Protein AF-A0A0M0JJ57-F1 (afdb_monomer_lite)

Foldseek 3Di:
DADPVGDDPDDDDDDDDDDDCPLDDDDDDDDPVDDDDDDDLCDDPQVVDFQCCVPAVNLVSVQWDKDKDFDDPDRHRTPDIDIDTHGHPPPPQPQVLQLQQQFQEWEKEAADDAVVVQVVCCVQFVWGWAWDADPPLAFKTWTKEKAADDPPCPRVPRIHMYIYMYGDPVDDHPHHPLLSVVNNVVNGMFRQATEHACCSHVPCVVPDPVNLQVLLVVLVAHLADKDKDWDADPVRDIWIKIWRHCCSPVSAQQQRHLAHTYIDTDPVCVVVLVDRNSPIHYFKHWRAKEFDGPDLVSSQSNCVSSVRHSCSHHNDDDDDGWIWTWMAGRPSGRDTDIDTGD

InterPro domains:
  IPR025870 Glyoxalase-like domain [PF13468] (103-304)
  IPR029068 Glyoxalase/Bleomycin resistance protein/Dihydroxybiphenyl dioxygenase [G3DSA:3.10.180.10] (101-274)

Sequence (342 aa):
MKSADGTITSRIEVHAYSCLLSEATGSVIETDEMAPEWFPIDAPPLPKMWADDEHWLPHVLSGMDVVGAFLFKDASTILSKRVEVLPPRRLEVDEQRSRRLCVDHLVYGVPGDLESAIDAFEALTGVRPAVGGVHKGLGTRNALVALGGPDDGSTGGQFGYFEILALDPAQQPERLWMAMDSVMARGEPRLVTWAADRSRAPGLESTSLEASIEAARQLGYDPGEVQHFARATADGATLKWKLAYRHYEESTLPVDGLVPFLIEWDPKSREAGMIPSSTAPRGIELLSLRAEAADPKAAAEALGAVGIDAADLLGDASAGGGTKVATRSGTGRGTGGTLYGR

pLDDT: mean 78.35, std 16.95, range [31.02, 97.94]

Organism: NCBI:txid1460289

Structure (mmCIF, N/CA/C/O backbone):
data_AF-A0A0M0JJ57-F1
#
_entry.id   AF-A0A0M0JJ57-F1
#
loop_
_atom_site.group_PDB
_atom_site.id
_atom_site.type_symbol
_atom_site.label_atom_id
_atom_site.label_alt_id
_atom_site.label_comp_id
_atom_site.label_asym_id
_atom_site.label_entity_id
_atom_site.label_seq_id
_atom_site.pdbx_PDB_ins_code
_atom_site.Cartn_x
_atom_site.Cartn_y
_atom_site.Cartn_z
_atom_site.occupancy
_atom_site.B_iso_or_equiv
_atom_site.auth_seq_id
_atom_site.auth_comp_id
_atom_site.auth_asym_id
_atom_site.auth_atom_id
_atom_site.pdbx_PDB_model_num
ATOM 1 N N . MET A 1 1 ? -9.475 -14.326 33.808 1.00 57.09 1 MET A N 1
ATOM 2 C CA . MET A 1 1 ? -10.017 -14.453 35.187 1.00 57.09 1 MET A CA 1
ATOM 3 C C . MET A 1 1 ? -8.943 -14.098 36.210 1.00 57.09 1 MET A C 1
ATOM 5 O O . MET A 1 1 ? -7.769 -14.256 35.893 1.00 57.09 1 MET A O 1
ATOM 9 N N . LYS A 1 2 ? -9.308 -13.580 37.394 1.00 46.00 2 LYS A N 1
ATOM 10 C CA . LYS A 1 2 ? -8.350 -13.228 38.462 1.00 46.00 2 LYS A CA 1
ATOM 11 C C . LYS A 1 2 ? -8.472 -14.211 39.627 1.00 46.00 2 LYS A C 1
ATOM 13 O O . LYS A 1 2 ? -9.554 -14.348 40.190 1.00 46.00 2 LYS A O 1
ATOM 18 N N . SER A 1 3 ? -7.389 -14.895 39.981 1.00 56.91 3 SER A N 1
ATOM 19 C CA . SER A 1 3 ? -7.345 -15.776 41.152 1.00 56.91 3 SER A CA 1
ATOM 20 C C . SER A 1 3 ? -7.384 -14.977 42.460 1.00 56.91 3 SER A C 1
ATOM 22 O O . SER A 1 3 ? -7.187 -13.760 42.481 1.00 56.91 3 SER A O 1
ATOM 24 N N . ALA A 1 4 ? -7.657 -15.665 43.573 1.00 54.03 4 ALA A N 1
ATOM 25 C CA . ALA A 1 4 ? -7.804 -15.051 44.896 1.00 54.03 4 ALA A CA 1
ATOM 26 C C . ALA A 1 4 ? -6.540 -14.314 45.396 1.00 54.03 4 ALA A C 1
ATOM 28 O O . ALA A 1 4 ? -6.650 -13.424 46.234 1.00 54.03 4 ALA A O 1
ATOM 29 N N . ASP A 1 5 ? -5.362 -14.651 44.865 1.00 55.91 5 ASP A N 1
ATOM 30 C CA . ASP A 1 5 ? -4.063 -14.005 45.124 1.00 55.91 5 ASP A CA 1
ATOM 31 C C . ASP A 1 5 ? -3.782 -12.788 44.217 1.00 55.91 5 ASP A C 1
ATOM 33 O O . ASP A 1 5 ? -2.789 -12.086 44.388 1.00 55.91 5 ASP A O 1
ATOM 37 N N . GLY A 1 6 ? -4.668 -12.515 43.260 1.00 55.69 6 GLY A N 1
ATOM 38 C CA . GLY A 1 6 ? -4.580 -11.390 42.344 1.00 55.69 6 GLY A CA 1
ATOM 39 C C . GLY A 1 6 ? -3.921 -11.675 40.993 1.00 55.69 6 GLY A C 1
ATOM 40 O O . GLY A 1 6 ? -3.857 -10.755 40.172 1.00 55.69 6 GLY A O 1
ATOM 41 N N . THR A 1 7 ? -3.503 -12.912 40.728 1.00 57.16 7 THR A N 1
ATOM 42 C CA . THR A 1 7 ? -2.901 -13.321 39.451 1.00 57.16 7 THR A CA 1
ATOM 43 C C . THR A 1 7 ? -3.964 -13.422 38.344 1.00 57.16 7 THR A C 1
ATOM 45 O O . THR A 1 7 ? -5.072 -13.907 38.571 1.00 57.16 7 THR A O 1
ATOM 48 N N . ILE A 1 8 ? -3.665 -12.948 37.127 1.00 59.66 8 ILE A N 1
ATOM 49 C CA . ILE A 1 8 ? -4.538 -13.170 35.960 1.00 59.66 8 ILE A CA 1
ATOM 50 C C . ILE A 1 8 ? -4.234 -14.563 35.407 1.00 59.66 8 ILE A C 1
ATOM 52 O O . ILE A 1 8 ? -3.132 -14.812 34.933 1.00 59.66 8 ILE A O 1
ATOM 56 N N . THR A 1 9 ? -5.206 -15.470 35.469 1.00 51.09 9 THR A N 1
ATOM 57 C CA . THR A 1 9 ? -5.039 -16.885 35.097 1.00 51.09 9 THR A CA 1
ATOM 58 C C . THR A 1 9 ? -5.454 -17.198 33.661 1.00 51.09 9 THR A C 1
ATOM 60 O O . THR A 1 9 ? -5.119 -18.258 33.143 1.00 51.09 9 THR A O 1
ATOM 63 N N . SER A 1 10 ? -6.185 -16.291 33.007 1.00 55.78 10 SER A N 1
ATOM 64 C CA . SER A 1 10 ? -6.645 -16.452 31.624 1.00 55.78 10 SER A CA 1
ATOM 65 C C . SER A 1 10 ? -7.026 -15.111 30.991 1.00 55.78 10 SER A C 1
ATOM 67 O O . SER A 1 10 ? -7.563 -14.230 31.678 1.00 55.78 10 SER A O 1
ATOM 69 N N . ARG A 1 11 ? -6.775 -14.982 29.683 1.00 59.88 11 ARG A N 1
ATOM 70 C CA . ARG A 1 11 ? -7.212 -13.881 28.812 1.00 59.88 11 ARG A CA 1
ATOM 71 C C . ARG A 1 11 ? -8.096 -14.475 27.717 1.00 59.88 11 ARG A C 1
ATOM 73 O O . ARG A 1 11 ? -7.737 -15.499 27.151 1.00 59.88 11 ARG A O 1
ATOM 80 N N . ILE A 1 12 ? -9.239 -13.846 27.471 1.00 60.53 12 ILE A N 1
ATOM 81 C CA . ILE A 1 12 ? -10.182 -14.207 26.411 1.00 60.53 12 ILE A CA 1
ATOM 82 C C . ILE A 1 12 ? -10.322 -12.970 25.530 1.00 60.53 12 ILE A C 1
ATOM 84 O O . ILE A 1 12 ? -10.427 -11.859 26.054 1.00 60.53 12 ILE A O 1
ATOM 88 N N . GLU A 1 13 ? -10.272 -13.165 24.218 1.00 52.88 13 GLU A N 1
ATOM 89 C CA . GLU A 1 13 ? -10.497 -12.117 23.225 1.00 52.88 13 GLU A CA 1
ATOM 90 C C . GLU A 1 13 ? -11.772 -12.463 22.464 1.00 52.88 13 GLU A C 1
ATOM 92 O O . GLU A 1 13 ? -11.917 -13.578 21.967 1.00 52.88 13 GLU A O 1
ATOM 97 N N . VAL A 1 14 ? -12.718 -11.526 22.439 1.00 58.91 14 VAL A N 1
ATOM 98 C CA . VAL A 1 14 ? -14.028 -11.712 21.814 1.00 58.91 14 VAL A CA 1
ATOM 99 C C . VAL A 1 14 ? -14.078 -10.856 20.557 1.00 58.91 14 VAL A C 1
ATOM 101 O O . VAL A 1 14 ? -13.840 -9.649 20.610 1.00 58.91 14 VAL A O 1
ATOM 104 N N . HIS A 1 15 ? -14.402 -11.487 19.431 1.00 54.22 15 HIS A N 1
ATOM 105 C CA . HIS A 1 15 ? -14.583 -10.826 18.144 1.00 54.22 15 HIS A CA 1
ATOM 106 C C . HIS A 1 15 ? -15.998 -11.106 17.636 1.00 54.22 15 HIS A C 1
ATOM 108 O O . HIS A 1 15 ? -16.379 -12.261 17.455 1.00 54.22 15 HIS A O 1
ATOM 114 N N . ALA A 1 16 ? -16.776 -10.049 17.404 1.00 56.00 16 ALA A N 1
ATOM 115 C CA . ALA A 1 16 ? -18.117 -10.148 16.842 1.00 56.00 16 ALA A CA 1
ATOM 116 C C . ALA A 1 16 ? -18.078 -9.851 15.337 1.00 56.00 16 ALA A C 1
ATOM 118 O O . ALA A 1 16 ? -17.561 -8.817 14.914 1.00 56.00 16 ALA A O 1
ATOM 119 N N . TYR A 1 17 ? -18.657 -10.744 14.536 1.00 54.19 17 TYR A N 1
ATOM 120 C CA . TYR A 1 17 ? -18.777 -10.593 13.086 1.00 54.19 17 TYR A CA 1
ATOM 121 C C . TYR A 1 17 ? -20.254 -10.606 12.693 1.00 54.19 17 TYR A C 1
ATOM 123 O O . TYR A 1 17 ? -21.040 -11.375 13.244 1.00 54.19 17 TYR A O 1
ATOM 131 N N . SER A 1 18 ? -20.633 -9.779 11.718 1.00 56.03 18 SER A N 1
ATOM 132 C CA . SER A 1 18 ? -21.955 -9.841 11.088 1.00 56.03 18 SER A CA 1
ATOM 133 C C . SER A 1 18 ? -21.821 -10.400 9.674 1.00 56.03 18 SER A C 1
ATOM 135 O O . SER A 1 18 ? -20.876 -10.070 8.960 1.00 56.03 18 SER A O 1
ATOM 137 N N . CYS A 1 19 ? -22.749 -11.269 9.272 1.00 46.44 19 CYS A N 1
ATOM 138 C CA . CYS A 1 19 ? -22.837 -11.760 7.899 1.00 46.44 19 CYS A CA 1
ATOM 139 C C . CYS A 1 19 ? -24.294 -11.746 7.428 1.00 46.44 19 CYS A C 1
ATOM 141 O O . CYS A 1 19 ? -25.220 -11.926 8.223 1.00 46.44 19 CYS A O 1
ATOM 143 N N . LEU A 1 20 ? -24.502 -11.529 6.130 1.00 51.56 20 LEU A N 1
ATOM 144 C CA . LEU A 1 20 ? -25.809 -11.693 5.504 1.00 51.56 20 LEU A CA 1
ATOM 145 C C . LEU A 1 20 ? -25.989 -13.166 5.130 1.00 51.56 20 LEU A C 1
ATOM 147 O O . LEU A 1 20 ? -25.250 -13.709 4.314 1.00 51.56 20 LEU A O 1
ATOM 151 N N . LEU A 1 21 ? -26.991 -13.811 5.727 1.00 52.19 21 LEU A N 1
ATOM 152 C CA . LEU A 1 21 ? -27.270 -15.239 5.535 1.00 52.19 21 LEU A CA 1
ATOM 153 C C . LEU A 1 21 ? -27.902 -15.575 4.180 1.00 52.19 21 LEU A C 1
ATOM 155 O O . LEU A 1 21 ? -28.111 -16.751 3.901 1.00 52.19 21 LEU A O 1
ATOM 159 N N . SER A 1 22 ? -28.198 -14.586 3.328 1.00 49.91 22 SER A N 1
ATOM 160 C CA . SER A 1 22 ? -28.796 -14.827 2.006 1.00 49.91 22 SER A CA 1
ATOM 161 C C . SER A 1 22 ? -27.938 -15.722 1.103 1.00 49.91 22 SER A C 1
ATOM 163 O O . SER A 1 22 ? -28.457 -16.259 0.130 1.00 49.91 22 SER A O 1
ATOM 165 N N . GLU A 1 23 ? -26.656 -15.904 1.433 1.00 46.81 23 GLU A N 1
ATOM 166 C CA . GLU A 1 23 ? -25.686 -16.678 0.647 1.00 46.81 23 GLU A CA 1
ATOM 167 C C . GLU A 1 23 ? -24.970 -17.776 1.461 1.00 46.81 23 GLU A C 1
ATOM 169 O O . GLU A 1 23 ? -24.115 -18.486 0.935 1.00 46.81 23 GLU A O 1
ATOM 174 N N . ALA A 1 24 ? -25.317 -17.957 2.741 1.00 52.56 24 ALA A N 1
ATOM 175 C CA . ALA A 1 24 ? -24.665 -18.941 3.601 1.00 52.56 24 ALA A CA 1
ATOM 176 C C . ALA A 1 24 ? -25.253 -20.348 3.388 1.00 52.56 24 ALA A C 1
ATOM 178 O O . ALA A 1 24 ? -26.427 -20.595 3.662 1.00 52.56 24 ALA A O 1
ATOM 179 N N . THR A 1 25 ? -24.429 -21.300 2.939 1.00 55.31 25 THR A N 1
ATOM 180 C CA . THR A 1 25 ? -24.808 -22.718 2.823 1.00 55.31 25 THR A CA 1
ATOM 181 C C . THR A 1 25 ? -24.301 -23.521 4.020 1.00 55.31 25 THR A C 1
ATOM 183 O O . THR A 1 25 ? -23.102 -23.514 4.296 1.00 55.31 25 THR A O 1
ATOM 186 N N . GLY A 1 26 ? -25.181 -24.259 4.699 1.00 70.00 26 GLY A N 1
ATOM 187 C CA . GLY A 1 26 ? -24.813 -25.161 5.794 1.00 70.00 26 GLY A CA 1
ATOM 188 C C . GLY A 1 26 ? -25.930 -25.337 6.820 1.00 70.00 26 GLY A C 1
ATOM 189 O O . GLY A 1 26 ? -26.939 -24.636 6.784 1.00 70.00 26 GLY A O 1
ATOM 190 N N . SER A 1 27 ? -25.750 -26.283 7.737 1.00 65.50 27 SER A N 1
ATOM 191 C CA . SER A 1 27 ? -26.591 -26.439 8.925 1.00 65.50 27 SER A CA 1
ATOM 192 C C . SER A 1 27 ? -25.823 -25.952 10.144 1.00 65.50 27 SER A C 1
ATOM 194 O O . SER A 1 27 ? -24.665 -26.322 10.327 1.00 65.50 27 SER A O 1
ATOM 196 N N . VAL A 1 28 ? -26.468 -25.143 10.976 1.00 70.38 28 VAL A N 1
ATOM 197 C CA . VAL A 1 28 ? -25.921 -24.721 12.264 1.00 70.38 28 VAL A CA 1
ATOM 198 C C . VAL A 1 28 ? -25.842 -25.945 13.192 1.00 70.38 28 VAL A C 1
ATOM 200 O O . VAL A 1 28 ? -26.796 -26.719 13.255 1.00 70.38 28 VAL A O 1
ATOM 203 N N . ILE A 1 29 ? -24.710 -26.140 13.875 1.00 76.25 29 ILE A N 1
ATOM 204 C CA . ILE A 1 29 ? -24.461 -27.289 14.761 1.00 76.25 29 ILE A CA 1
ATOM 205 C C . ILE A 1 29 ? -24.073 -26.760 16.144 1.00 76.25 29 ILE A C 1
ATOM 207 O O . ILE A 1 29 ? -23.296 -25.813 16.247 1.00 76.25 29 ILE A O 1
ATOM 211 N N . GLU A 1 30 ? -24.628 -27.370 17.187 1.00 77.94 30 GLU A N 1
ATOM 212 C CA . GLU A 1 30 ? -24.245 -27.137 18.581 1.00 77.94 30 GLU A CA 1
ATOM 213 C C . GLU A 1 30 ? -22.817 -27.629 18.851 1.00 77.94 30 GLU A C 1
ATOM 215 O O . GLU A 1 30 ? -22.381 -28.657 18.327 1.00 77.94 30 GLU A O 1
ATOM 220 N N . THR A 1 31 ? -22.084 -26.888 19.674 1.00 74.50 31 THR A N 1
ATOM 221 C CA . THR A 1 31 ? -20.754 -27.259 20.165 1.00 74.50 31 THR A CA 1
ATOM 222 C C . THR A 1 31 ? -20.753 -27.267 21.691 1.00 74.50 31 THR A C 1
ATOM 224 O O . THR A 1 31 ? -21.652 -26.712 22.318 1.00 74.50 31 THR A O 1
ATOM 227 N N . ASP A 1 32 ? -19.703 -27.829 22.298 1.00 66.81 32 ASP A N 1
ATOM 228 C CA . ASP A 1 32 ? -19.493 -27.769 23.755 1.00 66.81 32 ASP A CA 1
ATOM 229 C C . ASP A 1 32 ? -19.431 -26.321 24.296 1.00 66.81 32 ASP A C 1
ATOM 231 O O . ASP A 1 32 ? -19.590 -26.094 25.494 1.00 66.81 32 ASP A O 1
ATOM 235 N N . GLU A 1 33 ? -19.189 -25.343 23.417 1.00 59.47 33 GLU A N 1
ATOM 236 C CA . GLU A 1 33 ? -19.101 -23.918 23.739 1.00 59.47 33 GLU A CA 1
ATOM 237 C C . GLU A 1 33 ? -20.428 -23.170 23.524 1.00 59.47 33 GLU A C 1
ATOM 239 O O . GLU A 1 33 ? -20.718 -22.222 24.254 1.00 59.47 33 GLU A O 1
ATOM 244 N N . MET A 1 34 ? -21.250 -23.571 22.546 1.00 67.00 34 MET A N 1
ATOM 245 C CA . MET A 1 34 ? -22.438 -22.811 22.153 1.00 67.00 34 MET A CA 1
ATOM 246 C C . MET A 1 34 ? -23.559 -23.701 21.605 1.00 67.00 34 MET A C 1
ATOM 248 O O . MET A 1 34 ? -23.360 -24.467 20.663 1.00 67.00 34 MET A O 1
ATOM 252 N N . ALA A 1 35 ? -24.770 -23.498 22.135 1.00 75.56 35 ALA A N 1
ATOM 253 C CA . ALA A 1 35 ? -26.030 -23.997 21.588 1.00 75.56 35 ALA A CA 1
ATOM 254 C C . ALA A 1 35 ? -26.726 -22.862 20.810 1.00 75.56 35 ALA A C 1
ATOM 256 O O . ALA A 1 35 ? -27.374 -22.005 21.415 1.00 75.56 35 ALA A O 1
ATOM 257 N N . PRO A 1 36 ? -26.545 -22.783 19.482 1.00 70.94 36 PRO A N 1
ATOM 258 C CA . PRO A 1 36 ? -27.010 -21.648 18.698 1.00 70.94 36 PRO A CA 1
ATOM 259 C C . PRO A 1 36 ? -28.536 -21.654 18.550 1.00 70.94 36 PRO A C 1
ATOM 261 O O . PRO A 1 36 ? -29.129 -22.576 17.991 1.00 70.94 36 PRO A O 1
ATOM 264 N N . GLU A 1 37 ? -29.164 -20.578 19.013 1.00 76.81 37 GLU A N 1
ATOM 265 C CA . GLU A 1 37 ? -30.600 -20.320 18.915 1.00 76.81 37 GLU A CA 1
ATOM 266 C C . GLU A 1 37 ? -30.825 -18.941 18.273 1.00 76.81 37 GLU A C 1
ATOM 268 O O . GLU A 1 37 ? -30.042 -18.008 18.466 1.00 76.81 37 GLU A O 1
ATOM 273 N N . TRP A 1 38 ? -31.883 -18.813 17.470 1.00 78.94 38 TRP A N 1
ATOM 274 C CA . TRP A 1 38 ? -32.214 -17.565 16.783 1.00 78.94 38 TRP A CA 1
ATOM 275 C C . TRP A 1 38 ? -33.063 -16.658 17.672 1.00 78.94 38 TRP A C 1
ATOM 277 O O . TRP A 1 38 ? -34.138 -17.053 18.120 1.00 78.94 38 TRP A O 1
ATOM 287 N N . PHE A 1 39 ? -32.625 -15.412 17.842 1.00 79.88 39 PHE A N 1
ATOM 288 C CA . PHE A 1 39 ? -33.362 -14.371 18.558 1.00 79.88 39 PHE A CA 1
ATOM 289 C C . PHE A 1 39 ? -33.541 -13.130 17.676 1.00 79.88 39 PHE A C 1
ATOM 291 O O . PHE A 1 39 ? -32.700 -12.873 16.809 1.00 79.88 39 PHE A O 1
ATOM 298 N N . PRO A 1 40 ? -34.611 -12.340 17.879 1.00 79.31 40 PRO A N 1
ATOM 299 C CA . PRO A 1 40 ? -34.723 -11.024 17.262 1.00 79.31 40 PRO A CA 1
ATOM 300 C C . PRO A 1 40 ? -33.527 -10.141 17.637 1.00 79.31 40 PRO A C 1
ATOM 302 O O . PRO A 1 40 ? -33.092 -10.132 18.790 1.00 79.31 40 PRO A O 1
ATOM 305 N N . ILE A 1 41 ? -33.005 -9.381 16.670 1.00 74.44 41 ILE A N 1
ATOM 306 C CA . ILE A 1 41 ? -31.828 -8.516 16.865 1.00 74.44 41 ILE A CA 1
ATOM 307 C C . ILE A 1 41 ? -32.062 -7.426 17.925 1.00 74.44 41 ILE A C 1
ATOM 309 O O . ILE A 1 41 ? -31.133 -6.976 18.585 1.00 74.44 41 ILE A O 1
ATOM 313 N N . ASP A 1 42 ? -33.315 -7.022 18.107 1.00 81.12 42 ASP A N 1
ATOM 314 C CA . ASP A 1 42 ? -33.783 -6.047 19.088 1.00 81.12 42 ASP A CA 1
ATOM 315 C C . ASP A 1 42 ? -34.191 -6.679 20.430 1.00 81.12 42 ASP A C 1
ATOM 317 O O . ASP A 1 42 ? -34.504 -5.959 21.379 1.00 81.12 42 ASP A O 1
ATOM 321 N N . ALA A 1 43 ? -34.153 -8.010 20.541 1.00 84.44 43 ALA A N 1
ATOM 322 C CA . ALA A 1 43 ? -34.467 -8.747 21.761 1.00 84.44 43 ALA A CA 1
ATOM 323 C C . ALA A 1 43 ? -33.496 -9.925 22.012 1.00 84.44 43 ALA A C 1
ATOM 325 O O . ALA A 1 43 ? -33.945 -11.070 22.149 1.00 84.44 43 ALA A O 1
ATOM 326 N N . PRO A 1 44 ? -32.171 -9.679 22.100 1.00 85.25 44 PRO A N 1
ATOM 327 C CA . PRO A 1 44 ? -31.216 -10.717 22.473 1.00 85.25 44 PRO A CA 1
ATOM 328 C C . PRO A 1 44 ? -31.480 -11.210 23.908 1.00 85.25 44 PRO A C 1
ATOM 330 O O . PRO A 1 44 ? -31.875 -10.424 24.777 1.00 85.25 44 PRO A O 1
ATOM 333 N N . PRO A 1 45 ? -31.236 -12.495 24.212 1.00 88.06 45 PRO A N 1
ATOM 334 C CA . PRO A 1 45 ? -31.541 -13.095 25.506 1.00 88.06 45 PRO A CA 1
ATOM 335 C C . PRO A 1 45 ? -30.460 -12.772 26.552 1.00 88.06 45 PRO A C 1
ATOM 337 O O . PRO A 1 45 ? -29.996 -13.680 27.234 1.00 88.06 45 PRO A O 1
ATOM 340 N N . LEU A 1 46 ? -30.067 -11.500 26.702 1.00 84.25 46 LEU A N 1
ATOM 341 C CA . LEU A 1 46 ? -28.925 -11.050 27.522 1.00 84.25 46 LEU A CA 1
ATOM 342 C C . LEU A 1 46 ? -28.824 -11.715 28.910 1.00 84.25 46 LEU A C 1
ATOM 344 O O . LEU A 1 46 ? -27.728 -12.131 29.269 1.00 84.25 46 LEU A O 1
ATOM 348 N N . PRO A 1 47 ? -29.918 -11.926 29.677 1.00 86.75 47 PRO A N 1
ATOM 349 C CA . PRO A 1 47 ? -29.828 -12.582 30.987 1.00 86.75 47 PRO A CA 1
ATOM 350 C C . PRO A 1 47 ? -29.369 -14.050 30.955 1.00 86.75 47 PRO A C 1
ATOM 352 O O . PRO A 1 47 ? -29.051 -14.609 32.001 1.00 86.75 47 PRO A O 1
ATOM 355 N N . LYS A 1 48 ? -29.406 -14.699 29.785 1.00 83.25 48 LYS A N 1
ATOM 356 C CA . LYS A 1 48 ? -28.907 -16.064 29.553 1.00 83.25 48 LYS A CA 1
ATOM 357 C C . LYS A 1 48 ? -27.486 -16.084 28.976 1.00 83.25 48 LYS A C 1
ATOM 359 O O . LYS A 1 48 ? -26.944 -17.167 28.780 1.00 83.25 48 LYS A O 1
ATOM 364 N N . MET A 1 49 ? -26.933 -14.919 28.646 1.00 84.00 49 MET A N 1
ATOM 365 C CA . MET A 1 49 ? -25.626 -14.767 28.013 1.00 84.00 49 MET A CA 1
ATOM 366 C C . MET A 1 49 ? -24.550 -14.455 29.063 1.00 84.00 49 MET A C 1
ATOM 368 O O . MET A 1 49 ? -24.812 -14.532 30.268 1.00 84.00 49 MET A O 1
ATOM 372 N N . TRP A 1 50 ? -23.324 -14.154 28.634 1.00 84.12 50 TRP A N 1
ATOM 373 C CA . TRP A 1 50 ? -22.267 -13.797 29.575 1.00 84.12 50 TRP A CA 1
ATOM 374 C C . TRP A 1 50 ? -22.548 -12.427 30.197 1.00 84.12 50 TRP A C 1
ATOM 376 O O . T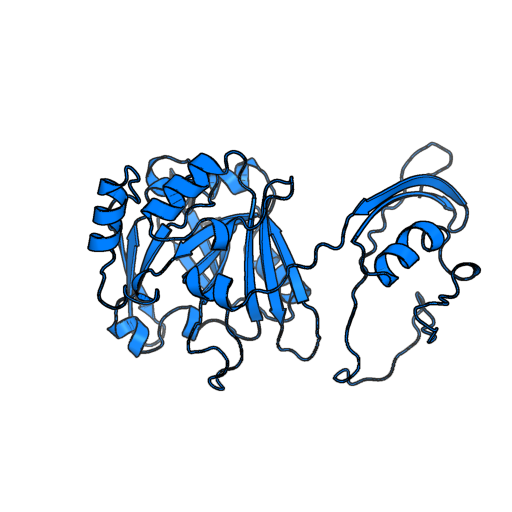RP A 1 50 ? -23.193 -11.565 29.601 1.00 84.12 50 TRP A O 1
ATOM 386 N N . ALA A 1 51 ? -22.073 -12.220 31.428 1.00 86.19 51 ALA A N 1
ATOM 387 C CA . ALA A 1 51 ? -22.402 -11.016 32.191 1.00 86.19 51 ALA A CA 1
ATOM 388 C C . ALA A 1 51 ? -21.867 -9.715 31.561 1.00 86.19 51 ALA A C 1
ATOM 390 O O . ALA A 1 51 ? -22.316 -8.635 31.929 1.00 86.19 51 ALA A O 1
ATOM 391 N N . ASP A 1 52 ? -20.900 -9.778 30.644 1.00 86.94 52 ASP A N 1
ATOM 392 C CA . ASP A 1 52 ? -20.420 -8.621 29.888 1.00 86.94 52 ASP A CA 1
ATOM 393 C C . ASP A 1 52 ? -21.251 -8.303 28.647 1.00 86.94 52 ASP A C 1
ATOM 395 O O . ASP A 1 52 ? -21.262 -7.143 28.231 1.00 86.94 52 ASP A O 1
ATOM 399 N N . ASP A 1 53 ? -21.980 -9.271 28.089 1.00 88.00 53 ASP A N 1
ATOM 400 C CA . ASP A 1 53 ? -22.738 -9.095 26.845 1.00 88.00 53 ASP A CA 1
ATOM 401 C C . ASP A 1 53 ? -23.777 -7.978 26.970 1.00 88.00 53 ASP A C 1
ATOM 403 O O . ASP A 1 53 ? -23.952 -7.178 26.050 1.00 88.00 53 ASP A O 1
ATOM 407 N N . GLU A 1 54 ? -24.388 -7.818 28.149 1.00 90.00 54 GLU A N 1
ATOM 408 C CA . GLU A 1 54 ? -25.320 -6.719 28.434 1.00 90.00 54 GLU A CA 1
ATOM 409 C C . GLU A 1 54 ? -24.687 -5.319 28.315 1.00 90.00 54 GLU A C 1
ATOM 411 O O . GLU A 1 54 ? -25.400 -4.318 28.228 1.00 90.00 54 GLU A O 1
ATOM 416 N N . HIS A 1 55 ? -23.356 -5.223 28.331 1.00 89.25 55 HIS A N 1
ATOM 417 C CA . HIS A 1 55 ? -22.625 -3.961 28.309 1.00 89.25 55 HIS A CA 1
ATOM 418 C C . HIS A 1 55 ? -22.101 -3.562 26.930 1.00 89.25 55 HIS A C 1
ATOM 420 O O . HIS A 1 55 ? -21.847 -2.377 26.724 1.00 89.25 55 HIS A O 1
ATOM 426 N N . TRP A 1 56 ? -21.906 -4.503 26.006 1.00 87.25 56 TRP A N 1
ATOM 427 C CA . TRP A 1 56 ? -21.325 -4.210 24.691 1.00 87.25 56 TRP A CA 1
ATOM 428 C C . TRP A 1 56 ? -22.220 -4.647 23.527 1.00 87.25 56 TRP A C 1
ATOM 430 O O . TRP A 1 56 ? -22.292 -3.934 22.524 1.00 87.25 56 TRP A O 1
ATOM 440 N N . LEU A 1 57 ? -22.953 -5.757 23.656 1.00 85.69 57 LEU A N 1
ATOM 441 C CA . LEU A 1 57 ? -23.707 -6.339 22.547 1.00 85.69 57 LEU A CA 1
ATOM 442 C C . LEU A 1 57 ? -24.801 -5.400 22.004 1.00 85.69 57 LEU A C 1
ATOM 444 O O . LEU A 1 57 ? -24.854 -5.225 20.788 1.00 85.69 57 LEU A O 1
ATOM 448 N N . PRO A 1 58 ? -25.611 -4.698 22.826 1.00 87.81 58 PRO A N 1
ATOM 449 C CA . PRO A 1 58 ? -26.616 -3.761 22.309 1.00 87.81 58 PRO A CA 1
ATOM 450 C C . PRO A 1 58 ? -26.031 -2.619 21.463 1.00 87.81 58 PRO A C 1
ATOM 452 O O . PRO A 1 58 ? -26.651 -2.157 20.503 1.00 87.81 58 PRO A O 1
ATOM 455 N N . HIS A 1 59 ? -24.822 -2.159 21.793 1.00 85.00 59 HIS A N 1
ATOM 456 C CA . HIS A 1 59 ? -24.127 -1.135 21.014 1.00 85.00 59 HIS A CA 1
ATOM 457 C C . HIS A 1 59 ? -23.701 -1.684 19.649 1.00 85.00 59 HIS A C 1
ATOM 459 O O . HIS A 1 59 ? -23.960 -1.048 18.631 1.00 85.00 59 HIS A O 1
ATOM 465 N N . VAL A 1 60 ? -23.162 -2.904 19.608 1.00 78.25 60 VAL A N 1
ATOM 466 C CA . VAL A 1 60 ? -22.800 -3.571 18.347 1.00 78.25 60 VAL A CA 1
ATOM 467 C C . VAL A 1 60 ? -24.035 -3.834 17.482 1.00 78.25 60 VAL A C 1
ATOM 469 O O . VAL A 1 60 ? -24.032 -3.531 16.291 1.00 78.25 60 VAL A O 1
ATOM 472 N N . LEU A 1 61 ? -25.129 -4.321 18.077 1.00 80.25 61 LEU A N 1
ATOM 473 C CA . LEU A 1 61 ? -26.382 -4.592 17.360 1.00 80.25 61 LEU A CA 1
ATOM 474 C C . LEU A 1 61 ? -27.075 -3.318 16.847 1.00 80.25 61 LEU A C 1
ATOM 476 O O . LEU A 1 61 ? -27.797 -3.375 15.855 1.00 80.25 61 LEU A O 1
ATOM 480 N N . SER A 1 62 ? -26.821 -2.160 17.468 1.00 78.12 62 SER A N 1
ATOM 481 C CA . SER A 1 62 ? -27.253 -0.847 16.955 1.00 78.12 62 SER A CA 1
ATOM 482 C C . SER A 1 62 ? -26.292 -0.238 15.924 1.00 78.12 62 SER A C 1
ATOM 484 O O . SER A 1 62 ? -26.543 0.857 15.419 1.00 78.12 62 SER A O 1
ATOM 486 N N . GLY A 1 63 ? -25.227 -0.958 15.561 1.00 71.44 63 GLY A N 1
ATOM 487 C CA . GLY A 1 63 ? -24.267 -0.572 14.529 1.00 71.44 63 GLY A CA 1
ATOM 488 C C . GLY A 1 63 ? -23.098 0.276 15.024 1.00 71.44 63 GLY A C 1
ATOM 489 O O . GLY A 1 63 ? -22.389 0.828 14.190 1.00 71.44 63 GLY A O 1
ATOM 490 N N . MET A 1 64 ? -22.900 0.407 16.337 1.00 75.06 64 MET A N 1
ATOM 491 C CA . MET A 1 64 ? -21.773 1.126 16.938 1.00 75.06 64 MET A CA 1
ATOM 492 C C . MET A 1 64 ? -20.566 0.199 17.118 1.00 75.06 64 MET A C 1
ATOM 494 O O . MET A 1 64 ? -20.723 -1.008 17.296 1.00 75.06 64 MET A O 1
ATOM 498 N N . ASP A 1 65 ? -19.365 0.774 17.161 1.00 68.56 65 ASP A N 1
ATOM 499 C CA . ASP A 1 65 ? -18.169 0.038 17.575 1.00 68.56 65 ASP A CA 1
ATOM 500 C C . ASP A 1 65 ? -18.002 0.122 19.096 1.00 68.56 65 ASP A C 1
ATOM 502 O O . ASP A 1 65 ? -18.386 1.108 19.730 1.00 68.56 65 ASP A O 1
ATOM 506 N N . VAL A 1 66 ? -17.395 -0.899 19.704 1.00 73.00 66 VAL A N 1
ATOM 507 C CA . VAL A 1 66 ? -17.153 -0.935 21.152 1.00 73.00 66 VAL A CA 1
ATOM 508 C C . VAL A 1 66 ? -15.733 -1.394 21.446 1.00 73.00 66 VAL A C 1
ATOM 510 O O . VAL A 1 66 ? -15.267 -2.388 20.896 1.00 73.00 66 VAL A O 1
ATOM 513 N N . VAL A 1 67 ? -15.057 -0.703 22.365 1.00 71.44 67 VAL A N 1
ATOM 514 C CA . VAL A 1 67 ? -13.826 -1.187 22.999 1.00 71.44 67 VAL A CA 1
ATOM 515 C C . VAL A 1 67 ? -14.119 -1.456 24.470 1.00 71.44 67 VAL A C 1
ATOM 517 O O . VAL A 1 67 ? -14.448 -0.547 25.233 1.00 71.44 67 VAL A O 1
ATOM 520 N N . GLY A 1 68 ? -14.021 -2.725 24.863 1.00 73.00 68 GLY A N 1
ATOM 521 C CA . GLY A 1 68 ? -14.349 -3.199 26.204 1.00 73.00 68 GLY A CA 1
ATOM 522 C C . GLY A 1 68 ? -13.163 -3.858 26.902 1.00 73.00 68 GLY A C 1
ATOM 523 O O . GLY A 1 68 ? -12.376 -4.565 26.281 1.00 73.00 68 GLY A O 1
ATOM 524 N N . ALA A 1 69 ? -13.047 -3.657 28.211 1.00 73.69 69 ALA A N 1
ATOM 525 C CA . ALA A 1 69 ? -12.195 -4.452 29.083 1.00 73.69 69 ALA A CA 1
ATOM 526 C C . ALA A 1 69 ? -12.978 -4.828 30.342 1.00 73.69 69 ALA A C 1
ATOM 528 O O . ALA A 1 69 ? -13.449 -3.947 31.067 1.00 73.69 69 ALA A O 1
ATOM 529 N N . PHE A 1 70 ? -13.078 -6.129 30.612 1.00 82.25 70 PHE A N 1
ATOM 530 C CA . PHE A 1 70 ? -13.826 -6.685 31.736 1.00 82.25 70 PHE A CA 1
ATOM 531 C C . PHE A 1 70 ? -12.917 -7.562 32.591 1.00 82.25 70 PHE A C 1
ATOM 533 O O . PHE A 1 70 ? -12.188 -8.420 32.091 1.00 82.25 70 PHE A O 1
ATOM 540 N N . LEU A 1 71 ? -12.953 -7.345 33.902 1.00 77.19 71 LEU A N 1
ATOM 541 C CA . LEU A 1 71 ? -12.282 -8.200 34.869 1.00 77.19 71 LEU A CA 1
ATOM 542 C C . LEU A 1 71 ? -13.324 -9.053 35.578 1.00 77.19 71 LEU A C 1
ATOM 544 O O . LEU A 1 71 ? -14.182 -8.518 36.269 1.00 77.19 71 LEU A O 1
ATOM 548 N N . PHE A 1 72 ? -13.198 -10.369 35.466 1.00 79.12 72 PHE A N 1
ATOM 549 C CA . PHE A 1 72 ? -14.119 -11.323 36.076 1.00 79.12 72 PHE A CA 1
ATOM 550 C C . PHE A 1 72 ? -13.530 -11.987 37.319 1.00 79.12 72 PHE A C 1
ATOM 552 O O . PHE A 1 72 ? -12.349 -12.365 37.333 1.00 79.12 72 PHE A O 1
ATOM 559 N N . LYS A 1 73 ? -14.382 -12.175 38.331 1.00 77.88 73 LYS A N 1
ATOM 560 C CA . LYS A 1 73 ? -14.135 -13.099 39.447 1.00 77.88 73 LYS A CA 1
ATOM 561 C C . LYS A 1 73 ? -14.473 -14.538 39.047 1.00 77.88 73 LYS A C 1
ATOM 563 O O . LYS A 1 73 ? -13.714 -15.451 39.345 1.00 77.88 73 LYS A O 1
ATOM 568 N N . ASP A 1 74 ? -15.595 -14.701 38.359 1.00 79.6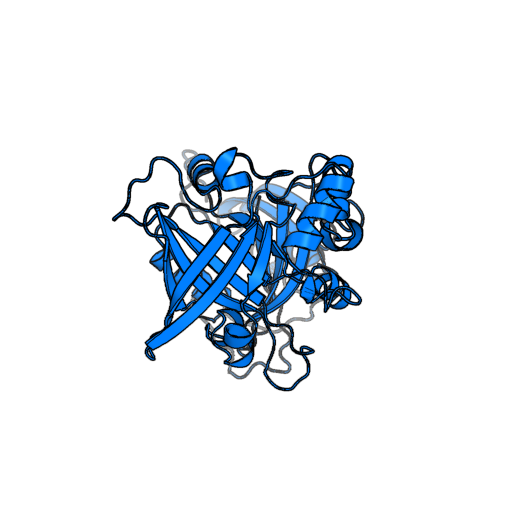2 74 ASP A N 1
ATOM 569 C CA . ASP A 1 74 ? -16.155 -15.940 37.815 1.00 79.62 74 ASP A CA 1
ATOM 570 C C . ASP A 1 74 ? -16.961 -15.595 36.549 1.00 79.62 74 ASP A C 1
ATOM 572 O O . ASP A 1 74 ? -17.074 -14.418 36.210 1.00 79.62 74 ASP A O 1
ATOM 576 N N . ALA A 1 75 ? -17.521 -16.591 35.854 1.00 69.75 75 ALA A N 1
ATOM 577 C CA . ALA A 1 75 ? -18.247 -16.399 34.589 1.00 69.75 75 ALA A CA 1
ATOM 578 C C . ALA A 1 75 ? -19.481 -15.472 34.684 1.00 69.75 75 ALA A C 1
ATOM 580 O O . ALA A 1 75 ? -20.019 -15.060 33.663 1.00 69.75 75 ALA A O 1
ATOM 581 N N . SER A 1 76 ? -19.926 -15.134 35.898 1.00 80.44 76 SER A N 1
ATOM 582 C CA . SER A 1 76 ? -21.120 -14.318 36.149 1.00 80.44 76 SER A CA 1
ATOM 583 C C . SER A 1 76 ? -20.841 -12.991 36.862 1.00 80.44 76 SER A C 1
ATOM 585 O O . SER A 1 76 ? -21.701 -12.115 36.886 1.00 80.44 76 SER A O 1
ATOM 587 N N . THR A 1 77 ? -19.654 -12.817 37.450 1.00 83.69 77 THR A N 1
ATOM 588 C CA . THR A 1 77 ? -19.367 -11.691 38.348 1.00 83.69 77 THR A CA 1
ATOM 589 C C . THR A 1 77 ? -18.253 -10.802 37.801 1.00 83.69 77 THR A C 1
ATOM 591 O O . THR A 1 77 ? -17.068 -11.156 37.848 1.00 83.69 77 THR A O 1
ATOM 594 N N . ILE A 1 78 ? -18.626 -9.597 37.364 1.00 88.75 78 ILE A N 1
ATOM 595 C CA . ILE A 1 78 ? -17.701 -8.548 36.916 1.00 88.75 78 ILE A CA 1
ATOM 596 C C . ILE A 1 78 ? -17.165 -7.763 38.126 1.00 88.75 78 ILE A C 1
ATOM 598 O O . ILE A 1 78 ? -17.919 -7.183 38.903 1.00 88.75 78 ILE A O 1
ATOM 602 N N . LEU A 1 79 ? -15.841 -7.716 38.269 1.00 85.44 79 LEU A N 1
ATOM 603 C CA . LEU A 1 79 ? -15.107 -6.939 39.275 1.00 85.44 79 LEU A CA 1
ATOM 604 C C . LEU A 1 79 ? -14.807 -5.511 38.814 1.00 85.44 79 LEU A C 1
ATOM 606 O O . LEU A 1 79 ? -14.829 -4.580 39.616 1.00 85.44 79 LEU A O 1
ATOM 610 N N . SER A 1 80 ? -14.484 -5.330 37.535 1.00 85.62 80 SER A N 1
ATOM 611 C CA . SER A 1 80 ? -14.317 -4.011 36.930 1.00 85.62 80 SER A CA 1
ATOM 612 C C . SER A 1 80 ? -14.649 -4.059 35.448 1.00 85.62 80 SER A C 1
ATOM 614 O O . SER A 1 80 ? -14.480 -5.089 34.795 1.00 85.62 80 SER A O 1
ATOM 616 N N . LYS A 1 81 ? -15.118 -2.927 34.922 1.00 87.88 81 LYS A N 1
ATOM 617 C CA . LYS A 1 81 ? -15.384 -2.760 33.498 1.00 87.88 81 LYS A CA 1
ATOM 618 C C . LYS A 1 81 ? -14.948 -1.393 33.006 1.00 87.88 81 LYS A C 1
ATOM 620 O O . LYS A 1 81 ? -15.075 -0.394 33.714 1.00 87.88 81 LYS A O 1
ATOM 625 N N . ARG A 1 82 ? -14.486 -1.365 31.766 1.00 82.06 82 ARG A N 1
ATOM 626 C CA . ARG A 1 82 ? -14.345 -0.169 30.945 1.00 82.06 82 ARG A CA 1
ATOM 627 C C . ARG A 1 82 ? -14.999 -0.488 29.616 1.00 82.06 82 ARG A C 1
ATOM 629 O O . ARG A 1 82 ? -14.600 -1.453 28.981 1.00 82.06 82 ARG A O 1
ATOM 636 N N . VAL A 1 83 ? -15.982 0.307 29.225 1.00 85.88 83 VAL A N 1
ATOM 637 C CA . VAL A 1 83 ? -16.627 0.196 27.919 1.00 85.88 83 VAL A CA 1
ATOM 638 C C . VAL A 1 83 ? -16.607 1.575 27.298 1.00 85.88 83 VAL A C 1
ATOM 640 O O . VAL A 1 83 ? -17.079 2.537 27.901 1.00 85.88 83 VAL A O 1
ATOM 643 N N . GLU A 1 84 ? -16.014 1.662 26.121 1.00 75.94 84 GLU A N 1
ATOM 644 C CA . GLU A 1 84 ? -15.999 2.854 25.297 1.00 75.94 84 GLU A CA 1
ATOM 645 C C . GLU A 1 84 ? -16.823 2.563 24.048 1.00 75.94 84 GLU A C 1
ATOM 647 O O . GLU A 1 84 ? -16.480 1.681 23.260 1.00 75.94 84 GLU A O 1
ATOM 652 N N . VAL A 1 85 ? -17.939 3.279 23.908 1.00 80.38 85 VAL A N 1
ATOM 653 C CA . VAL A 1 85 ? -18.782 3.212 22.715 1.00 80.38 85 VAL A CA 1
ATOM 654 C C . VAL A 1 85 ? -18.246 4.229 21.729 1.00 80.38 85 VAL A C 1
ATOM 656 O O . VAL A 1 85 ? -18.203 5.428 22.008 1.00 80.38 85 VAL A O 1
ATOM 659 N N . LEU A 1 86 ? -17.831 3.731 20.580 1.00 63.34 86 LEU A N 1
ATOM 660 C CA . LEU A 1 86 ? -17.311 4.528 19.493 1.00 63.34 86 LEU A CA 1
ATOM 661 C C . LEU A 1 86 ? -18.429 4.722 18.464 1.00 63.34 86 LEU A C 1
ATOM 663 O O . LEU A 1 86 ? -19.219 3.800 18.239 1.00 63.34 86 LEU A O 1
ATOM 667 N N . PRO A 1 87 ? -18.522 5.901 17.820 1.00 55.25 87 PRO A N 1
ATOM 668 C CA . PRO A 1 87 ? -19.387 6.050 16.658 1.00 55.25 87 PRO A CA 1
ATOM 669 C C . PRO A 1 87 ? -19.075 4.943 15.640 1.00 55.25 87 PRO A C 1
ATOM 671 O O . PRO A 1 87 ? -17.926 4.490 15.590 1.00 55.25 87 PRO A O 1
ATOM 674 N N . PRO A 1 88 ? -20.061 4.510 14.834 1.00 55.12 88 PRO A N 1
ATOM 675 C CA . PRO A 1 88 ? -19.858 3.452 13.856 1.00 55.12 88 PRO A CA 1
ATOM 676 C C . PRO A 1 88 ? -18.644 3.807 13.004 1.00 55.12 88 PRO A C 1
ATOM 678 O O . PRO A 1 88 ? -18.700 4.796 12.267 1.00 55.12 88 PRO A O 1
ATOM 681 N N . ARG A 1 89 ? -17.557 3.026 13.031 1.00 51.06 89 ARG A N 1
ATOM 682 C CA . ARG A 1 89 ? -16.556 3.135 11.965 1.00 51.06 89 ARG A CA 1
ATOM 683 C C . ARG A 1 89 ? -17.082 2.359 10.771 1.00 51.06 89 ARG A C 1
ATOM 685 O O . ARG A 1 89 ? -16.472 1.398 10.312 1.00 51.06 89 ARG A O 1
ATOM 692 N N . ARG A 1 90 ? -18.213 2.802 10.212 1.00 45.28 90 ARG A N 1
ATOM 693 C CA . ARG A 1 90 ? -18.459 2.501 8.807 1.00 45.28 90 ARG A CA 1
ATOM 694 C C . ARG A 1 90 ? -17.347 3.201 8.053 1.00 45.28 90 ARG A C 1
ATOM 696 O O . ARG A 1 90 ? -17.326 4.424 7.949 1.00 45.28 90 ARG A O 1
ATOM 703 N N . LEU A 1 91 ? -16.417 2.414 7.525 1.00 44.91 91 LEU A N 1
ATOM 704 C CA . LEU A 1 91 ? -15.770 2.813 6.292 1.00 44.91 91 LEU A CA 1
ATOM 705 C C . LEU A 1 91 ? -16.916 2.979 5.298 1.00 44.91 91 LEU A C 1
ATOM 707 O O . LEU A 1 91 ? -17.443 2.001 4.777 1.00 44.91 91 LEU A O 1
ATOM 711 N N . GLU A 1 92 ? -17.387 4.214 5.128 1.00 50.78 92 GLU A N 1
ATOM 712 C CA . GLU A 1 92 ? -18.178 4.547 3.957 1.00 50.78 92 GLU A CA 1
ATOM 713 C C . GLU A 1 92 ? -17.294 4.207 2.763 1.00 50.78 92 GLU A C 1
ATOM 715 O O . GLU A 1 92 ? -16.240 4.820 2.540 1.00 50.78 92 GLU A O 1
ATOM 720 N N . VAL A 1 93 ? -17.675 3.133 2.080 1.00 53.69 93 VAL A N 1
ATOM 721 C CA . VAL A 1 93 ? -16.978 2.645 0.904 1.00 53.69 93 VAL A CA 1
ATOM 722 C C . VAL A 1 93 ? -17.365 3.572 -0.237 1.00 53.69 93 VAL A C 1
ATOM 724 O O . VAL A 1 93 ? -18.420 3.424 -0.847 1.00 53.69 93 VAL A O 1
ATOM 727 N N . ASP A 1 94 ? -16.516 4.561 -0.493 1.00 63.50 94 ASP A N 1
ATOM 728 C CA . ASP A 1 94 ? -16.538 5.315 -1.739 1.00 63.50 94 ASP A CA 1
ATOM 729 C C . ASP A 1 94 ? -15.579 4.624 -2.714 1.00 63.50 94 ASP A C 1
ATOM 731 O O . ASP A 1 94 ? -14.367 4.853 -2.715 1.00 63.50 94 ASP A O 1
ATOM 735 N N . GLU A 1 95 ? -16.125 3.722 -3.528 1.00 63.09 95 GLU A N 1
ATOM 736 C CA . GLU A 1 95 ? -15.346 2.978 -4.520 1.00 63.09 95 GLU A CA 1
ATOM 737 C C . GLU A 1 95 ? -14.701 3.907 -5.558 1.00 63.09 95 GLU A C 1
ATOM 739 O O . GLU A 1 95 ? -13.618 3.614 -6.065 1.00 63.09 95 GLU A O 1
ATOM 744 N N . GLN A 1 96 ? -15.333 5.043 -5.882 1.00 68.44 96 GLN A N 1
ATOM 745 C CA . GLN A 1 96 ? -14.770 5.984 -6.850 1.00 68.44 96 GLN A CA 1
ATOM 746 C C . GLN A 1 96 ? -13.547 6.695 -6.285 1.00 68.44 96 GLN A C 1
ATOM 748 O O . GLN A 1 96 ? -12.559 6.871 -6.997 1.00 68.44 96 GLN A O 1
ATOM 753 N N . ARG A 1 97 ? -13.592 7.059 -5.005 1.00 70.94 97 ARG A N 1
ATOM 754 C CA . ARG A 1 97 ? -12.462 7.634 -4.278 1.00 70.94 97 ARG A CA 1
ATOM 755 C C . ARG A 1 97 ? -11.245 6.717 -4.297 1.00 70.94 97 ARG A C 1
ATOM 757 O O . ARG A 1 97 ? -10.168 7.138 -4.709 1.00 70.94 97 ARG A O 1
ATOM 764 N N . SER A 1 98 ? -11.424 5.439 -3.975 1.00 67.00 98 SER A N 1
ATOM 765 C CA . SER A 1 98 ? -10.344 4.444 -4.043 1.00 67.00 98 SER A CA 1
ATOM 766 C C . SER A 1 98 ? -9.762 4.298 -5.449 1.00 67.00 98 SER A C 1
ATOM 768 O O . SER A 1 98 ? -8.553 4.141 -5.612 1.00 67.00 98 SER A O 1
ATOM 770 N N . ARG A 1 99 ? -10.608 4.390 -6.482 1.00 71.94 99 ARG A N 1
ATOM 771 C CA . ARG A 1 99 ? -10.179 4.325 -7.888 1.00 71.94 99 ARG A CA 1
ATOM 772 C C . ARG A 1 99 ? -9.349 5.543 -8.307 1.00 71.94 99 ARG A C 1
ATOM 774 O O . ARG A 1 99 ? -8.405 5.381 -9.079 1.00 71.94 99 ARG A O 1
ATOM 781 N N . ARG A 1 100 ? -9.644 6.744 -7.788 1.00 82.44 100 ARG A N 1
ATOM 782 C CA . ARG A 1 100 ? -8.875 7.978 -8.071 1.00 82.44 100 ARG A CA 1
ATOM 783 C C . ARG A 1 100 ? -7.472 7.978 -7.458 1.00 82.44 100 ARG A C 1
ATOM 785 O O . ARG A 1 100 ? -6.557 8.586 -8.020 1.00 82.44 100 ARG A O 1
ATOM 792 N N . LEU A 1 101 ? -7.275 7.234 -6.366 1.00 85.06 101 LEU A N 1
ATOM 793 C CA . LEU A 1 101 ? -5.946 7.020 -5.781 1.00 85.06 101 LEU A CA 1
ATOM 794 C C . LEU A 1 101 ? -5.005 6.268 -6.737 1.00 85.06 101 LEU A C 1
ATOM 796 O O . LEU A 1 101 ? -3.791 6.438 -6.655 1.00 85.06 101 LEU A O 1
ATOM 800 N N . CYS A 1 102 ? -5.555 5.475 -7.665 1.00 87.31 102 CYS A N 1
ATOM 801 C CA . CYS A 1 102 ? -4.802 4.651 -8.616 1.00 87.31 102 CYS A CA 1
ATOM 802 C C . CYS A 1 102 ? -3.760 3.761 -7.923 1.00 87.31 102 CYS A C 1
ATOM 804 O O . CYS A 1 102 ? -2.604 3.684 -8.345 1.00 87.31 102 CYS A O 1
ATOM 806 N N . VAL A 1 103 ? -4.190 3.099 -6.844 1.00 89.94 103 VAL A N 1
ATOM 807 C CA . VAL A 1 103 ? -3.361 2.156 -6.089 1.00 89.94 103 VAL A CA 1
ATOM 808 C C . VAL A 1 103 ? -2.866 1.055 -7.031 1.00 89.94 103 VAL A C 1
ATOM 810 O O . VAL A 1 103 ? -3.663 0.336 -7.647 1.00 89.94 103 VAL A O 1
ATOM 813 N N . ASP A 1 104 ? -1.545 0.933 -7.141 1.00 92.44 104 ASP A N 1
ATOM 814 C CA . ASP A 1 104 ? -0.894 -0.215 -7.768 1.00 92.44 104 ASP A CA 1
ATOM 815 C C . ASP A 1 104 ? -0.732 -1.331 -6.737 1.00 92.44 104 ASP A C 1
ATOM 817 O O . ASP A 1 104 ? -1.194 -2.448 -6.957 1.00 92.44 104 ASP A O 1
ATOM 821 N N . HIS A 1 105 ? -0.178 -1.014 -5.565 1.00 93.88 105 HIS A N 1
ATOM 822 C CA . HIS A 1 105 ? -0.134 -1.962 -4.460 1.00 93.88 105 HIS A CA 1
ATOM 823 C C . HIS A 1 105 ? 0.001 -1.324 -3.086 1.00 93.88 105 HIS A C 1
ATOM 825 O O . HIS A 1 105 ? 0.397 -0.170 -2.933 1.00 93.88 105 HIS A O 1
ATOM 831 N N . LEU A 1 106 ? -0.342 -2.122 -2.081 1.00 94.44 106 LEU A N 1
ATOM 832 C CA . LEU A 1 106 ? -0.174 -1.833 -0.664 1.00 94.44 106 LEU A CA 1
ATOM 833 C C . LEU A 1 106 ? 1.026 -2.620 -0.132 1.00 94.44 106 LEU A C 1
ATOM 835 O O . LEU A 1 106 ? 1.109 -3.817 -0.396 1.00 94.44 106 LEU A O 1
ATOM 839 N N . VAL A 1 107 ? 1.917 -1.980 0.631 1.00 94.88 107 VAL A N 1
ATOM 840 C CA . VAL A 1 107 ? 3.097 -2.630 1.225 1.00 94.88 107 VAL A CA 1
ATOM 841 C C . VAL A 1 107 ? 2.867 -2.836 2.717 1.00 94.88 107 VAL A C 1
ATOM 843 O O . VAL A 1 107 ? 2.898 -1.890 3.506 1.00 94.88 107 VAL A O 1
ATOM 846 N N . TYR A 1 108 ? 2.637 -4.081 3.114 1.00 95.62 108 TYR A N 1
ATOM 847 C CA . TYR A 1 108 ? 2.388 -4.490 4.489 1.00 95.62 108 TYR A CA 1
ATOM 848 C C . TYR A 1 108 ? 3.597 -5.220 5.059 1.00 95.62 108 TYR A C 1
ATOM 850 O O . TYR A 1 108 ? 3.894 -6.354 4.691 1.00 95.62 108 TYR A O 1
ATOM 858 N N . GLY A 1 109 ? 4.308 -4.556 5.960 1.00 95.38 109 GLY A N 1
ATOM 859 C CA . GLY A 1 109 ? 5.498 -5.099 6.590 1.00 95.38 109 GLY A CA 1
ATOM 860 C C . GLY A 1 109 ? 5.152 -5.892 7.841 1.00 95.38 109 GLY A C 1
ATOM 861 O O . GLY A 1 109 ? 4.327 -5.457 8.647 1.00 95.38 109 GLY A O 1
ATOM 862 N N . VAL A 1 110 ? 5.824 -7.026 8.029 1.00 96.38 110 VAL A N 1
ATOM 863 C CA . VAL A 1 110 ? 5.736 -7.846 9.242 1.00 96.38 110 VAL A CA 1
ATOM 864 C C . VAL A 1 110 ? 7.112 -7.988 9.908 1.00 96.38 110 VAL A C 1
ATOM 866 O O . VAL A 1 110 ? 8.112 -8.146 9.209 1.00 96.38 110 VAL A O 1
ATOM 869 N N . PRO A 1 111 ? 7.193 -7.953 11.252 1.00 93.94 111 PRO A N 1
ATOM 870 C CA . PRO A 1 111 ? 8.444 -8.185 11.979 1.00 93.94 111 PRO A CA 1
ATOM 871 C C . PRO A 1 111 ? 8.800 -9.679 12.097 1.00 93.94 111 PRO A C 1
ATOM 873 O O . PRO A 1 111 ? 9.929 -10.015 12.450 1.00 93.94 111 PRO A O 1
ATOM 876 N N . GLY A 1 112 ? 7.828 -10.567 11.854 1.00 92.19 112 GLY A N 1
ATOM 877 C CA . GLY A 1 112 ? 7.992 -12.021 11.880 1.00 92.19 112 GLY A CA 1
ATOM 878 C C . GLY A 1 112 ? 8.430 -12.606 10.535 1.00 92.19 112 GLY A C 1
ATOM 879 O O . GLY A 1 112 ? 8.815 -11.887 9.612 1.00 92.19 112 GLY A O 1
ATOM 880 N N . ASP A 1 113 ? 8.361 -13.931 10.419 1.00 94.88 113 ASP A N 1
ATOM 881 C CA . ASP A 1 113 ? 8.624 -14.623 9.161 1.00 94.88 113 ASP A CA 1
ATOM 882 C C . ASP A 1 113 ? 7.454 -14.496 8.169 1.00 94.88 113 ASP A C 1
ATOM 884 O O . ASP A 1 113 ? 6.307 -14.216 8.530 1.00 94.88 113 ASP A O 1
ATOM 888 N N . LEU A 1 114 ? 7.773 -14.684 6.887 1.00 97.56 114 LEU A N 1
ATOM 889 C CA . LEU A 1 114 ? 6.813 -14.522 5.802 1.00 97.56 114 LEU A CA 1
ATOM 890 C C . LEU A 1 114 ? 5.732 -15.607 5.852 1.00 97.56 114 LEU A C 1
ATOM 892 O O . LEU A 1 114 ? 4.576 -15.315 5.577 1.00 97.56 114 LEU A O 1
ATOM 896 N N . GLU A 1 115 ? 6.089 -16.843 6.197 1.00 97.50 115 GLU A N 1
ATOM 897 C CA . GLU A 1 115 ? 5.174 -17.983 6.203 1.00 97.50 115 GLU A CA 1
ATOM 898 C C . GLU A 1 115 ? 4.061 -17.800 7.239 1.00 97.50 115 GLU A C 1
ATOM 900 O O . GLU A 1 115 ? 2.885 -17.897 6.890 1.00 97.50 115 GLU A O 1
ATOM 905 N N . SER A 1 116 ? 4.412 -17.414 8.466 1.00 95.81 116 SER A N 1
ATOM 906 C CA . SER A 1 116 ? 3.449 -17.079 9.519 1.00 95.81 116 SER A CA 1
ATOM 907 C C . SER A 1 116 ? 2.508 -15.946 9.098 1.00 95.81 116 SER A C 1
ATOM 909 O O . SER A 1 116 ? 1.317 -15.974 9.407 1.00 95.81 116 SER A O 1
ATOM 911 N N . ALA A 1 117 ? 3.013 -14.947 8.367 1.00 96.12 117 ALA A N 1
ATOM 912 C CA . ALA A 1 117 ? 2.191 -13.850 7.864 1.00 96.12 117 ALA A CA 1
ATOM 913 C C . ALA A 1 117 ? 1.236 -14.284 6.739 1.00 96.12 117 ALA A C 1
ATOM 915 O O . ALA A 1 117 ? 0.095 -13.825 6.702 1.00 96.12 117 ALA A O 1
ATOM 916 N N . ILE A 1 118 ? 1.671 -15.184 5.850 1.00 97.25 118 ILE A N 1
ATOM 917 C CA . ILE A 1 118 ? 0.814 -15.800 4.825 1.00 97.25 118 ILE A CA 1
ATOM 918 C C . ILE A 1 118 ? -0.313 -16.594 5.498 1.00 97.25 118 ILE A C 1
ATOM 920 O O . ILE A 1 118 ? -1.472 -16.437 5.115 1.00 97.25 118 ILE A O 1
ATOM 924 N N . ASP A 1 119 ? 0.008 -17.402 6.510 1.00 95.06 119 ASP A N 1
ATOM 925 C CA . ASP A 1 119 ? -0.971 -18.215 7.240 1.00 95.06 119 ASP A CA 1
ATOM 926 C C . ASP A 1 119 ? -1.988 -17.338 7.986 1.00 95.06 119 ASP A C 1
ATOM 928 O O . ASP A 1 119 ? -3.195 -17.574 7.902 1.00 95.06 119 ASP A O 1
ATOM 932 N N . ALA A 1 120 ? -1.525 -16.278 8.655 1.00 88.44 120 ALA A N 1
ATOM 933 C CA . ALA A 1 120 ? -2.400 -15.313 9.318 1.00 88.44 120 ALA A CA 1
ATOM 934 C C . ALA A 1 120 ? -3.317 -14.582 8.321 1.00 88.44 120 ALA A C 1
ATOM 936 O O . ALA A 1 120 ? -4.502 -14.379 8.595 1.00 88.44 120 ALA A O 1
ATOM 937 N N . PHE A 1 121 ? -2.792 -14.213 7.149 1.00 88.50 121 PHE A N 1
ATOM 938 C CA . PHE A 1 121 ? -3.573 -13.565 6.099 1.00 88.50 121 PHE A CA 1
ATOM 939 C C . PHE A 1 121 ? -4.641 -14.504 5.522 1.00 88.50 121 PHE A C 1
ATOM 941 O O . PHE A 1 121 ? -5.791 -14.095 5.353 1.00 88.50 121 PHE A O 1
ATOM 948 N N . GLU A 1 122 ? -4.298 -15.767 5.255 1.00 89.44 122 GLU A N 1
ATOM 949 C CA . GLU A 1 122 ? -5.256 -16.773 4.784 1.00 89.44 122 GLU A CA 1
ATOM 950 C C . GLU A 1 122 ? -6.346 -17.035 5.824 1.00 89.44 122 GLU A C 1
ATOM 952 O O . GLU A 1 122 ? -7.525 -17.060 5.476 1.00 89.44 122 GLU A O 1
ATOM 957 N N . ALA A 1 123 ? -5.982 -17.162 7.102 1.00 81.25 123 ALA A N 1
ATOM 958 C CA . ALA A 1 123 ? -6.949 -17.349 8.179 1.00 81.25 123 ALA A CA 1
ATOM 959 C C . ALA A 1 123 ? -7.947 -16.181 8.271 1.00 81.25 123 ALA A C 1
ATOM 961 O O . ALA A 1 123 ? -9.135 -16.403 8.505 1.00 81.25 123 ALA A O 1
ATOM 962 N N . LEU A 1 124 ? -7.478 -14.947 8.052 1.00 80.69 124 LEU A N 1
ATOM 963 C CA . LEU A 1 124 ? -8.308 -13.743 8.117 1.00 80.69 124 LEU A CA 1
ATOM 964 C C . LEU A 1 124 ? -9.206 -13.563 6.885 1.00 80.69 124 LEU A C 1
ATOM 966 O O . LEU A 1 124 ? -10.329 -13.079 7.005 1.00 80.69 124 LEU A O 1
ATOM 970 N N . THR A 1 125 ? -8.705 -13.899 5.697 1.00 78.94 125 THR A N 1
ATOM 971 C CA . THR A 1 125 ? -9.331 -13.495 4.424 1.00 78.94 125 THR A CA 1
ATOM 972 C C . THR A 1 125 ? -9.904 -14.657 3.614 1.00 78.94 125 THR A C 1
ATOM 974 O O . THR A 1 125 ? -10.711 -14.448 2.708 1.00 78.94 125 THR A O 1
ATOM 977 N N . GLY A 1 126 ? -9.487 -15.886 3.916 1.00 82.69 126 GLY A N 1
ATOM 978 C CA . GLY A 1 126 ? -9.776 -17.083 3.130 1.00 82.69 126 GLY A CA 1
ATOM 979 C C . GLY A 1 126 ? -8.991 -17.189 1.818 1.00 82.69 126 GLY A C 1
ATOM 980 O O . GLY A 1 126 ? -9.272 -18.094 1.036 1.00 82.69 126 GLY A O 1
ATOM 981 N N . VAL A 1 127 ? -8.042 -16.284 1.547 1.00 86.44 127 VAL A N 1
ATOM 982 C CA . VAL A 1 127 ? -7.190 -16.316 0.349 1.00 86.44 127 VAL A CA 1
ATOM 983 C C . VAL A 1 127 ? -5.737 -16.433 0.770 1.00 86.44 127 VAL A C 1
ATOM 985 O O . VAL A 1 127 ? -5.249 -15.621 1.550 1.00 86.44 127 VAL A O 1
ATOM 988 N N . ARG A 1 128 ? -5.029 -17.422 0.222 1.00 94.38 128 ARG A N 1
ATOM 989 C CA . ARG A 1 128 ? -3.609 -17.637 0.500 1.00 94.38 128 ARG A CA 1
ATOM 990 C C . ARG A 1 128 ? -2.720 -16.773 -0.402 1.00 94.38 128 ARG A C 1
ATOM 992 O O . ARG A 1 128 ? -2.769 -16.958 -1.621 1.00 94.38 128 ARG A O 1
ATOM 999 N N . PRO A 1 129 ? -1.872 -15.885 0.150 1.00 96.31 129 P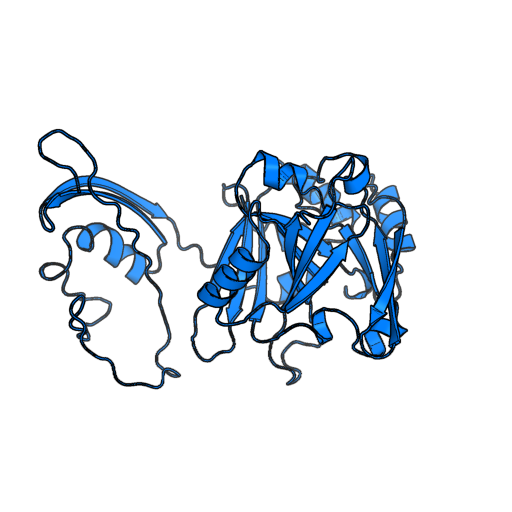RO A N 1
ATOM 1000 C CA . PRO A 1 129 ? -0.849 -15.194 -0.628 1.00 96.31 129 PRO A CA 1
ATOM 1001 C C . PRO A 1 129 ? 0.143 -16.152 -1.288 1.00 96.31 129 PRO A C 1
ATOM 1003 O O . PRO A 1 129 ? 0.595 -17.122 -0.679 1.00 96.31 129 PRO A O 1
ATOM 1006 N N . ALA A 1 130 ? 0.528 -15.855 -2.529 1.00 95.62 130 ALA A N 1
ATOM 1007 C CA . ALA A 1 130 ? 1.595 -16.582 -3.208 1.00 95.62 130 ALA A CA 1
ATOM 1008 C C . ALA A 1 130 ? 2.944 -15.934 -2.903 1.00 95.62 130 ALA A C 1
ATOM 1010 O O . ALA A 1 130 ? 3.078 -14.714 -2.989 1.00 95.62 130 ALA A O 1
ATOM 1011 N N . VAL A 1 131 ? 3.960 -16.745 -2.607 1.00 95.69 131 VAL A N 1
ATOM 1012 C CA . VAL A 1 131 ? 5.337 -16.255 -2.468 1.00 95.69 131 VAL A CA 1
ATOM 1013 C C . VAL A 1 131 ? 5.759 -15.587 -3.777 1.00 95.69 131 VAL A C 1
ATOM 1015 O O . VAL A 1 131 ? 5.687 -16.196 -4.844 1.00 95.69 131 VAL A O 1
ATOM 1018 N N . GLY A 1 132 ? 6.179 -14.326 -3.695 1.00 89.06 132 GLY A N 1
ATOM 1019 C CA . GLY A 1 132 ? 6.572 -13.539 -4.854 1.00 89.06 132 GLY A CA 1
ATOM 1020 C C . GLY A 1 132 ? 8.046 -13.738 -5.186 1.00 89.06 132 GLY A C 1
ATOM 1021 O O . GLY A 1 132 ? 8.392 -14.359 -6.191 1.00 89.06 132 GLY A O 1
ATOM 1022 N N . GLY A 1 133 ? 8.936 -13.180 -4.374 1.00 88.25 133 GLY A N 1
ATOM 1023 C CA . GLY A 1 133 ? 10.369 -13.237 -4.610 1.00 88.25 133 GLY A CA 1
ATOM 1024 C C . GLY A 1 133 ? 11.204 -12.573 -3.525 1.00 88.25 133 GLY A C 1
ATOM 1025 O O . GLY A 1 133 ? 10.720 -12.202 -2.459 1.00 88.25 133 GLY A O 1
ATOM 1026 N N . VAL A 1 134 ? 12.494 -12.455 -3.829 1.00 90.94 134 VAL A N 1
ATOM 1027 C CA . VAL A 1 134 ? 13.525 -11.918 -2.941 1.00 90.94 134 VAL A CA 1
ATOM 1028 C C . VAL A 1 134 ? 14.109 -10.648 -3.554 1.00 90.94 134 VAL A C 1
ATOM 1030 O O . VAL A 1 134 ? 14.579 -10.666 -4.696 1.00 90.94 134 VAL A O 1
ATOM 1033 N N . HIS A 1 135 ? 14.146 -9.569 -2.778 1.00 89.00 135 HIS A N 1
ATOM 1034 C CA . HIS A 1 135 ? 14.826 -8.326 -3.125 1.00 89.00 135 HIS A CA 1
ATOM 1035 C C . HIS A 1 135 ? 16.321 -8.471 -2.807 1.00 89.00 135 HIS A C 1
ATOM 1037 O O . HIS A 1 135 ? 16.783 -8.171 -1.704 1.00 89.00 135 HIS A O 1
ATOM 1043 N N . LYS A 1 136 ? 17.080 -9.022 -3.763 1.00 88.69 136 LYS A N 1
ATOM 1044 C CA . LYS A 1 136 ? 18.514 -9.313 -3.601 1.00 88.69 136 LYS A CA 1
ATOM 1045 C C . LYS A 1 136 ? 19.317 -8.039 -3.330 1.00 88.69 136 LYS A C 1
ATOM 1047 O O . LYS A 1 136 ? 19.212 -7.074 -4.076 1.00 88.69 136 LYS A O 1
ATOM 1052 N N . GLY A 1 137 ? 20.150 -8.076 -2.296 1.00 88.81 137 GLY A N 1
ATOM 1053 C CA . GLY A 1 137 ? 20.923 -6.935 -1.810 1.00 88.81 137 GLY A CA 1
ATOM 1054 C C . GLY A 1 137 ? 20.124 -5.965 -0.937 1.00 88.81 137 GLY A C 1
ATOM 1055 O O . GLY A 1 137 ? 20.716 -5.030 -0.415 1.00 88.81 137 GLY A O 1
ATOM 1056 N N . LEU A 1 138 ? 18.814 -6.186 -0.760 1.00 89.25 138 LEU A N 1
ATOM 1057 C CA . LEU A 1 138 ? 17.901 -5.272 -0.063 1.00 89.25 138 LEU A CA 1
ATOM 1058 C C . LEU A 1 138 ? 17.181 -5.936 1.130 1.00 89.25 138 LEU A C 1
ATOM 1060 O O . LEU A 1 138 ? 16.360 -5.306 1.795 1.00 89.25 138 LEU A O 1
ATOM 1064 N N . GLY A 1 139 ? 17.489 -7.205 1.427 1.00 92.75 139 GLY A N 1
ATOM 1065 C CA . GLY A 1 139 ? 17.185 -7.828 2.723 1.00 92.75 139 GLY A CA 1
ATOM 1066 C C . GLY A 1 139 ? 15.742 -8.251 2.964 1.00 92.75 139 GLY A C 1
ATOM 1067 O O . GLY A 1 139 ? 15.400 -8.588 4.094 1.00 92.75 139 GLY A O 1
ATOM 1068 N N . THR A 1 140 ? 14.884 -8.234 1.945 1.00 94.50 140 THR A N 1
ATOM 1069 C CA . THR A 1 140 ? 13.460 -8.555 2.108 1.00 94.50 140 THR A CA 1
ATOM 1070 C C . THR A 1 140 ? 12.977 -9.564 1.080 1.00 94.50 140 THR A C 1
ATOM 1072 O O . THR A 1 140 ? 13.542 -9.708 -0.009 1.00 94.50 140 THR A O 1
ATOM 1075 N N . ARG A 1 141 ? 11.897 -10.256 1.427 1.00 95.69 141 ARG A N 1
ATOM 1076 C CA . ARG A 1 141 ? 11.150 -11.155 0.548 1.00 95.69 141 ARG A CA 1
ATOM 1077 C C . ARG A 1 141 ? 9.656 -10.930 0.728 1.00 95.69 141 ARG A C 1
ATOM 1079 O O . ARG A 1 141 ? 9.235 -10.469 1.789 1.00 95.69 141 ARG A O 1
ATOM 1086 N N . ASN A 1 142 ? 8.874 -11.242 -0.301 1.00 96.75 142 ASN A N 1
ATOM 1087 C CA . ASN A 1 142 ? 7.459 -10.893 -0.330 1.00 96.75 142 ASN A CA 1
ATOM 1088 C C . ASN A 1 142 ? 6.515 -12.056 -0.656 1.00 96.75 142 ASN A C 1
ATOM 1090 O O . ASN A 1 142 ? 6.904 -13.083 -1.222 1.00 96.75 142 ASN A O 1
ATOM 1094 N N . ALA A 1 143 ? 5.246 -11.853 -0.314 1.00 97.69 143 ALA A N 1
ATOM 1095 C CA . ALA A 1 143 ? 4.110 -12.640 -0.767 1.00 97.69 143 ALA A CA 1
ATOM 1096 C C . ALA A 1 143 ? 2.988 -11.711 -1.242 1.00 97.69 143 ALA A C 1
ATOM 1098 O O . ALA A 1 143 ? 2.860 -10.587 -0.762 1.00 97.69 143 ALA A O 1
ATOM 1099 N N . LEU A 1 144 ? 2.208 -12.165 -2.219 1.00 96.06 144 LEU A N 1
ATOM 1100 C CA . LEU A 1 144 ? 1.353 -11.314 -3.040 1.00 96.06 144 LEU A CA 1
ATOM 1101 C C . LEU A 1 144 ? -0.066 -11.888 -3.122 1.00 96.06 144 LEU A C 1
ATOM 1103 O O . LEU A 1 144 ? -0.238 -13.095 -3.306 1.00 96.06 144 LEU A O 1
ATOM 1107 N N . VAL A 1 145 ? -1.070 -11.014 -3.051 1.00 93.50 145 VAL A N 1
ATOM 1108 C CA . VAL A 1 145 ? -2.482 -11.301 -3.372 1.00 93.50 145 VAL A CA 1
ATOM 1109 C C . VAL A 1 145 ? -2.997 -10.203 -4.288 1.00 93.50 145 VAL A C 1
ATOM 1111 O O . VAL A 1 145 ? -2.767 -9.026 -4.026 1.00 93.50 145 VAL A O 1
ATOM 1114 N N . ALA A 1 146 ? -3.692 -10.559 -5.362 1.00 91.06 146 ALA A N 1
ATOM 1115 C CA . ALA A 1 146 ? -4.312 -9.579 -6.240 1.00 91.06 146 ALA A CA 1
ATOM 1116 C C . ALA A 1 146 ? -5.476 -8.883 -5.518 1.00 91.06 146 ALA A C 1
ATOM 1118 O O . ALA A 1 146 ? -6.310 -9.529 -4.886 1.00 91.06 146 ALA A O 1
ATOM 1119 N N . LEU A 1 147 ? -5.534 -7.559 -5.646 1.00 86.06 147 LEU A N 1
ATOM 1120 C CA . LEU A 1 147 ? -6.626 -6.725 -5.165 1.00 86.06 147 LEU A CA 1
ATOM 1121 C C . LEU A 1 147 ? -7.494 -6.340 -6.358 1.00 86.06 147 LEU A C 1
ATOM 1123 O O . LEU A 1 147 ? -7.243 -5.342 -7.036 1.00 86.06 147 LEU A O 1
ATOM 1127 N N . GLY A 1 148 ? -8.523 -7.140 -6.603 1.00 72.81 148 GLY A N 1
ATOM 1128 C CA . GLY A 1 148 ? -9.592 -6.802 -7.527 1.00 72.81 148 GLY A CA 1
ATOM 1129 C C . GLY A 1 148 ? -10.653 -7.890 -7.571 1.00 72.81 148 GLY A C 1
ATOM 1130 O O . GLY A 1 148 ? -10.365 -9.075 -7.390 1.00 72.81 148 GLY A O 1
ATOM 1131 N N . GLY A 1 149 ? -11.893 -7.446 -7.768 1.00 59.44 149 GLY A N 1
ATOM 1132 C CA . GLY A 1 149 ? -13.065 -8.306 -7.891 1.00 59.44 149 GLY A CA 1
ATOM 1133 C C . GLY A 1 149 ? -12.993 -9.284 -9.078 1.00 59.44 149 GLY A C 1
ATOM 1134 O O . GLY A 1 149 ? -11.981 -9.348 -9.786 1.00 59.44 149 GLY A O 1
ATOM 1135 N N . PRO A 1 150 ? -14.050 -10.086 -9.286 1.00 51.03 150 PRO A N 1
ATOM 1136 C CA . PRO A 1 150 ? -14.097 -11.074 -10.359 1.00 51.03 150 PRO A CA 1
ATOM 1137 C C . PRO A 1 150 ? -13.794 -10.463 -11.738 1.00 51.03 150 PRO A C 1
ATOM 1139 O O . PRO A 1 150 ? -14.063 -9.291 -12.003 1.00 51.03 150 PRO A O 1
ATOM 1142 N N . ASP A 1 151 ? -13.202 -11.272 -12.620 1.00 53.75 151 ASP A N 1
ATOM 1143 C CA . ASP A 1 151 ? -12.868 -10.901 -14.003 1.00 53.75 151 ASP A CA 1
ATOM 1144 C C . ASP A 1 151 ? -14.118 -10.959 -14.903 1.00 53.75 151 ASP A C 1
ATOM 1146 O O . ASP A 1 151 ? -14.190 -11.688 -15.887 1.00 53.75 151 ASP A O 1
ATOM 1150 N N . ASP A 1 152 ? -15.165 -10.248 -14.487 1.00 55.06 152 ASP A N 1
ATOM 1151 C CA . ASP A 1 152 ? -16.467 -10.155 -15.157 1.00 55.06 152 ASP A CA 1
ATOM 1152 C C . ASP A 1 152 ? -16.724 -8.748 -15.732 1.00 55.06 152 ASP A C 1
ATOM 1154 O O . ASP A 1 152 ? -17.82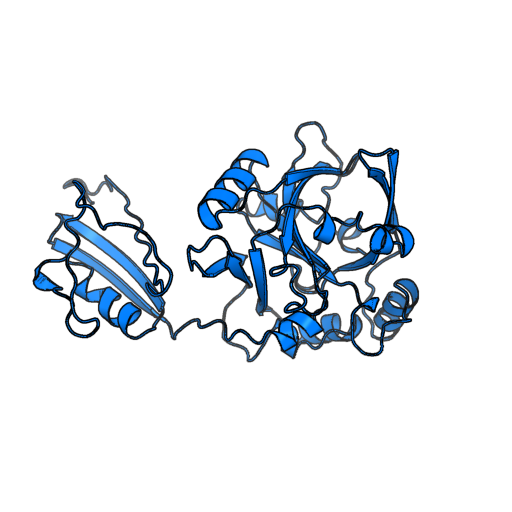4 -8.429 -16.182 1.00 55.06 152 ASP A O 1
ATOM 1158 N N . GLY A 1 153 ? -15.695 -7.893 -15.712 1.00 49.00 153 GLY A N 1
ATOM 1159 C CA . GLY A 1 153 ? -15.755 -6.504 -16.160 1.00 49.00 153 GLY A CA 1
ATOM 1160 C C . GLY A 1 153 ? -16.342 -5.519 -15.140 1.00 49.00 153 GLY A C 1
ATOM 1161 O O . GLY A 1 153 ? -16.274 -4.313 -15.380 1.00 49.00 153 GLY A O 1
ATOM 1162 N N . SER A 1 154 ? -16.853 -5.978 -13.989 1.00 47.84 154 SER A N 1
ATOM 1163 C CA . SER A 1 154 ? -17.448 -5.112 -12.951 1.00 47.84 154 SER A CA 1
ATOM 1164 C C . SER A 1 154 ? -16.436 -4.185 -12.265 1.00 47.84 154 SER A C 1
ATOM 1166 O O . SER A 1 154 ? -16.789 -3.106 -11.785 1.00 47.84 154 SER A O 1
ATOM 1168 N N . THR A 1 155 ? -15.157 -4.564 -12.269 1.00 49.56 155 THR A N 1
ATOM 1169 C CA . THR A 1 155 ? -14.058 -3.842 -11.606 1.00 49.56 155 THR A CA 1
ATOM 1170 C C . THR A 1 155 ? -13.460 -2.715 -12.449 1.00 49.56 155 THR A C 1
ATOM 1172 O O . THR A 1 155 ? -12.558 -2.010 -11.992 1.00 49.56 155 THR A O 1
ATOM 1175 N N . GLY A 1 156 ? -13.921 -2.534 -13.693 1.00 50.88 156 GLY A N 1
ATOM 1176 C CA . GLY A 1 156 ? -13.382 -1.518 -14.600 1.00 50.88 156 GLY A CA 1
ATOM 1177 C C . GLY A 1 156 ? -11.890 -1.699 -14.912 1.00 50.88 156 GLY A C 1
ATOM 1178 O O . GLY A 1 156 ? -11.203 -0.714 -15.171 1.00 50.88 156 GLY A O 1
ATOM 1179 N N . GLY A 1 157 ? -11.376 -2.935 -14.844 1.00 53.03 157 GLY A N 1
ATOM 1180 C CA . GLY A 1 157 ? -9.990 -3.263 -15.200 1.00 53.03 157 GLY A CA 1
ATOM 1181 C C . GLY A 1 157 ? -8.940 -2.806 -14.183 1.00 53.03 157 GLY A C 1
ATOM 1182 O O . GLY A 1 157 ? -7.762 -2.701 -14.520 1.00 53.03 157 GLY A O 1
ATOM 1183 N N . GLN A 1 158 ? -9.343 -2.509 -12.947 1.00 56.50 158 GLN A N 1
ATOM 1184 C CA . GLN A 1 158 ? -8.435 -2.045 -11.904 1.00 56.50 158 GLN A CA 1
ATOM 1185 C C . GLN A 1 158 ? -8.025 -3.195 -10.992 1.00 56.50 158 GLN A C 1
ATOM 1187 O O . GLN A 1 158 ? -8.783 -3.614 -10.122 1.00 56.50 158 GLN A O 1
ATOM 1192 N N . PHE A 1 159 ? -6.799 -3.676 -11.177 1.00 71.69 159 PHE A N 1
ATOM 1193 C CA . PHE A 1 159 ? -6.209 -4.690 -10.314 1.00 71.69 159 PHE A CA 1
ATOM 1194 C C . PHE A 1 159 ? -4.940 -4.107 -9.706 1.00 71.69 159 PHE A C 1
ATOM 1196 O O . PHE A 1 159 ? -3.960 -3.862 -10.415 1.00 71.69 159 PHE A O 1
ATOM 1203 N N . GLY A 1 160 ? -4.987 -3.838 -8.405 1.00 89.00 160 GLY A N 1
ATOM 1204 C CA . GLY A 1 160 ? -3.782 -3.652 -7.609 1.00 89.00 160 GLY A CA 1
ATOM 1205 C C . GLY A 1 160 ? -3.347 -4.979 -6.994 1.00 89.00 160 GLY A C 1
ATOM 1206 O O . GLY A 1 160 ? -3.879 -6.038 -7.336 1.00 89.00 160 GLY A O 1
ATOM 1207 N N . TYR A 1 161 ? -2.411 -4.950 -6.056 1.00 92.88 161 TYR A N 1
ATOM 1208 C CA . TYR A 1 161 ? -2.097 -6.114 -5.228 1.00 92.88 161 TYR A CA 1
ATOM 1209 C C . TYR A 1 161 ? -1.729 -5.723 -3.794 1.00 92.88 161 TYR A C 1
ATOM 1211 O O . TYR A 1 161 ? -1.399 -4.579 -3.493 1.00 92.88 161 TYR A O 1
ATOM 1219 N N . PHE A 1 162 ? -1.842 -6.679 -2.883 1.00 94.31 162 PHE A N 1
ATOM 1220 C CA . PHE A 1 162 ? -1.396 -6.567 -1.505 1.00 94.31 162 PHE A CA 1
ATOM 1221 C C . PHE A 1 162 ? -0.061 -7.295 -1.386 1.00 94.31 162 PHE A C 1
ATOM 1223 O O . PHE A 1 162 ? 0.016 -8.492 -1.671 1.00 94.31 162 PHE A O 1
ATOM 1230 N N . GLU A 1 163 ? 0.985 -6.571 -1.003 1.00 97.00 163 GLU A N 1
ATOM 1231 C CA . GLU A 1 163 ? 2.332 -7.093 -0.817 1.00 97.00 163 GLU A CA 1
ATOM 1232 C C . GLU A 1 163 ? 2.634 -7.239 0.670 1.00 97.00 163 GLU A C 1
ATOM 1234 O O . GLU A 1 163 ? 2.795 -6.252 1.383 1.00 97.00 163 GLU A O 1
ATOM 1239 N N . ILE A 1 164 ? 2.741 -8.481 1.134 1.00 97.94 164 ILE A N 1
ATOM 1240 C CA . ILE A 1 164 ? 3.273 -8.793 2.458 1.00 97.94 164 ILE A CA 1
ATOM 1241 C C . ILE A 1 164 ? 4.792 -8.842 2.341 1.00 97.94 164 ILE A C 1
ATOM 1243 O O . ILE A 1 164 ? 5.314 -9.603 1.527 1.00 97.94 164 ILE A O 1
ATOM 1247 N N . LEU A 1 165 ? 5.493 -8.066 3.162 1.00 96.69 165 LEU A N 1
ATOM 1248 C CA . LEU A 1 165 ? 6.943 -7.941 3.152 1.00 96.69 165 LEU A CA 1
ATOM 1249 C C . LEU A 1 165 ? 7.530 -8.380 4.496 1.00 96.69 165 LEU A C 1
ATOM 1251 O O . LEU A 1 165 ? 7.128 -7.896 5.553 1.00 96.69 165 LEU A O 1
ATOM 1255 N N . ALA A 1 166 ? 8.509 -9.279 4.449 1.00 97.19 166 ALA A N 1
ATOM 1256 C CA . ALA A 1 166 ? 9.243 -9.763 5.615 1.00 97.19 166 ALA A CA 1
ATOM 1257 C C . ALA A 1 166 ? 10.753 -9.716 5.352 1.00 97.19 166 ALA A C 1
ATOM 1259 O O . ALA A 1 166 ? 11.195 -9.621 4.199 1.00 97.19 166 ALA A O 1
ATOM 1260 N N . LEU A 1 167 ? 11.557 -9.824 6.412 1.00 96.12 167 LEU A N 1
ATOM 1261 C CA . LEU A 1 167 ? 13.004 -9.968 6.264 1.00 96.12 167 LEU A CA 1
ATOM 1262 C C . LEU A 1 167 ? 13.350 -11.273 5.536 1.00 96.12 167 LEU A C 1
ATOM 1264 O O . LEU A 1 167 ? 12.725 -12.319 5.742 1.00 96.12 167 LEU A O 1
ATOM 1268 N N . ASP A 1 168 ? 14.371 -11.209 4.687 1.00 95.69 168 ASP A N 1
ATOM 1269 C CA . ASP A 1 168 ? 15.021 -12.398 4.154 1.00 95.69 168 ASP A CA 1
ATOM 1270 C C . ASP A 1 168 ? 16.186 -12.790 5.080 1.00 95.69 168 ASP A C 1
ATOM 1272 O O . ASP A 1 168 ? 17.199 -12.087 5.101 1.00 95.69 168 ASP A O 1
ATOM 1276 N N . PRO A 1 169 ? 16.093 -13.909 5.823 1.00 93.69 169 PRO A N 1
ATOM 1277 C CA . PRO A 1 169 ? 17.141 -14.323 6.755 1.00 93.69 169 PRO A CA 1
ATOM 1278 C C . PRO A 1 169 ? 18.473 -14.659 6.066 1.00 93.69 169 PRO A C 1
ATOM 1280 O O . PRO A 1 169 ? 19.504 -14.728 6.734 1.00 93.69 169 PRO A O 1
ATOM 1283 N N . ALA A 1 170 ? 18.479 -14.867 4.744 1.00 94.94 170 ALA A N 1
ATOM 1284 C CA . ALA A 1 170 ? 19.694 -15.114 3.974 1.00 94.94 170 ALA A CA 1
ATOM 1285 C C . ALA A 1 170 ? 20.487 -13.833 3.648 1.00 94.94 170 ALA A C 1
ATOM 1287 O O . ALA A 1 170 ? 21.556 -13.913 3.039 1.00 94.94 170 ALA A O 1
ATOM 1288 N N . GLN A 1 171 ? 19.978 -12.655 4.017 1.00 94.31 171 GLN A N 1
ATOM 1289 C CA . GLN A 1 171 ? 20.557 -11.364 3.666 1.00 94.31 171 GLN A CA 1
ATOM 1290 C C . GLN A 1 171 ? 20.722 -10.467 4.895 1.00 94.31 171 GLN A C 1
ATOM 1292 O O . GLN A 1 171 ? 19.878 -10.432 5.782 1.00 94.31 171 GLN A O 1
ATOM 1297 N N . GLN A 1 172 ? 21.810 -9.699 4.920 1.00 90.06 172 GLN A N 1
ATOM 1298 C CA . GLN A 1 172 ? 22.070 -8.673 5.935 1.00 90.06 172 GLN A CA 1
ATOM 1299 C C . GLN A 1 172 ? 22.602 -7.417 5.236 1.00 90.06 172 GLN A C 1
ATOM 1301 O O . GLN A 1 172 ? 23.809 -7.170 5.249 1.00 90.06 172 GLN A O 1
ATOM 1306 N N . PRO A 1 173 ? 21.743 -6.677 4.514 1.00 88.88 173 PRO A N 1
ATOM 1307 C CA . PRO A 1 173 ? 22.167 -5.440 3.877 1.00 88.88 173 PRO A CA 1
ATOM 1308 C C . PRO A 1 173 ? 22.414 -4.352 4.930 1.00 88.88 173 PRO A C 1
ATOM 1310 O O . PRO A 1 173 ? 21.907 -4.423 6.047 1.00 88.88 173 PRO A O 1
ATOM 1313 N N . GLU A 1 174 ? 23.143 -3.305 4.550 1.00 84.94 174 GLU A N 1
ATOM 1314 C CA . GLU A 1 174 ? 23.308 -2.109 5.391 1.00 84.94 174 GLU A CA 1
ATOM 1315 C C . GLU A 1 174 ? 21.978 -1.368 5.606 1.00 84.94 174 GLU A C 1
ATOM 1317 O O . GLU A 1 174 ? 21.787 -0.702 6.621 1.00 84.94 174 GLU A O 1
ATOM 1322 N N . ARG A 1 175 ? 21.049 -1.501 4.652 1.00 84.25 175 ARG A N 1
ATOM 1323 C CA . ARG A 1 175 ? 19.737 -0.862 4.677 1.00 84.25 175 ARG A CA 1
ATOM 1324 C C . ARG A 1 175 ? 18.653 -1.814 4.203 1.00 84.25 175 ARG A C 1
ATOM 1326 O O . ARG A 1 175 ? 18.833 -2.505 3.199 1.00 84.25 175 ARG A O 1
ATOM 1333 N N . LEU A 1 176 ? 17.516 -1.813 4.892 1.00 88.69 176 LEU A N 1
ATOM 1334 C CA . LEU A 1 176 ? 16.387 -2.648 4.515 1.00 88.69 176 LEU A CA 1
ATOM 1335 C C . LEU A 1 176 ? 15.495 -1.971 3.471 1.00 88.69 176 LEU A C 1
ATOM 1337 O O . LEU A 1 176 ? 15.198 -0.774 3.534 1.00 88.69 176 LEU A O 1
ATOM 1341 N N . TRP A 1 177 ? 15.030 -2.768 2.510 1.00 89.19 177 TRP A N 1
ATOM 1342 C CA . TRP A 1 177 ? 14.057 -2.321 1.518 1.00 89.19 177 TRP A CA 1
ATOM 1343 C C . TRP A 1 177 ? 12.775 -1.801 2.168 1.00 89.19 177 TRP A C 1
ATOM 1345 O O . TRP A 1 177 ? 12.377 -2.274 3.232 1.00 89.19 177 TRP A O 1
ATOM 1355 N N . MET A 1 178 ? 12.106 -0.861 1.492 1.00 87.62 178 MET A N 1
ATOM 1356 C CA . MET A 1 178 ? 10.775 -0.362 1.869 1.00 87.62 178 MET A CA 1
ATOM 1357 C C . MET A 1 178 ? 10.670 0.094 3.328 1.00 87.62 178 MET A C 1
ATOM 1359 O O . MET A 1 178 ? 9.650 -0.113 3.968 1.00 87.62 178 MET A O 1
ATOM 1363 N N . ALA A 1 179 ? 11.737 0.700 3.865 1.00 86.56 179 ALA A N 1
ATOM 1364 C CA . ALA A 1 179 ? 11.783 1.187 5.245 1.00 86.56 179 ALA A CA 1
ATOM 1365 C C . ALA A 1 179 ? 11.366 0.124 6.283 1.00 86.56 179 ALA A C 1
ATOM 1367 O O . ALA A 1 179 ? 10.779 0.456 7.318 1.00 86.56 179 ALA A O 1
ATOM 1368 N N . MET A 1 180 ? 11.681 -1.153 6.028 1.00 89.81 180 MET A N 1
ATOM 1369 C CA . MET A 1 180 ? 11.391 -2.247 6.961 1.00 89.81 180 MET A CA 1
ATOM 1370 C C . MET A 1 180 ? 12.070 -2.055 8.321 1.00 89.81 180 MET A C 1
ATOM 1372 O O . MET A 1 180 ? 11.557 -2.553 9.317 1.00 89.81 180 MET A O 1
ATOM 1376 N N . ASP A 1 181 ? 13.130 -1.246 8.407 1.00 87.94 181 ASP A N 1
ATOM 1377 C CA . ASP A 1 181 ? 13.701 -0.785 9.679 1.00 87.94 181 ASP A CA 1
ATOM 1378 C C . ASP A 1 181 ? 12.634 -0.174 10.610 1.00 87.94 181 ASP A C 1
ATOM 1380 O O . ASP A 1 181 ? 12.651 -0.410 11.816 1.00 87.94 181 ASP A O 1
ATOM 1384 N N . SER A 1 182 ? 11.650 0.552 10.058 1.00 84.31 182 SER A N 1
ATOM 1385 C CA . SER A 1 182 ? 10.544 1.136 10.832 1.00 84.31 182 SER A CA 1
ATOM 1386 C C . SER A 1 182 ? 9.598 0.081 11.415 1.00 84.31 182 SER A C 1
ATOM 1388 O O . SER A 1 182 ? 9.088 0.249 12.522 1.00 84.31 182 SER A O 1
ATOM 1390 N N . VAL A 1 183 ? 9.390 -1.024 10.695 1.00 89.44 183 VAL A N 1
ATOM 1391 C CA . VAL A 1 183 ? 8.582 -2.168 11.138 1.00 89.44 183 VAL A CA 1
ATOM 1392 C C . VAL A 1 183 ? 9.319 -2.908 12.245 1.00 89.44 183 VAL A C 1
ATOM 1394 O O . VAL A 1 183 ? 8.741 -3.191 13.294 1.00 89.44 183 VAL A O 1
ATOM 1397 N N . MET A 1 184 ? 10.619 -3.145 12.051 1.00 90.12 184 MET A N 1
ATOM 1398 C CA . MET A 1 184 ? 11.465 -3.808 13.042 1.00 90.12 184 MET A CA 1
ATOM 1399 C C . MET A 1 184 ? 11.580 -2.994 14.331 1.00 90.12 184 MET A C 1
ATOM 1401 O O . MET A 1 184 ? 11.500 -3.562 15.417 1.00 90.12 184 MET A O 1
ATOM 1405 N N . ALA A 1 185 ? 11.714 -1.670 14.229 1.00 88.19 185 ALA A N 1
ATOM 1406 C CA . ALA A 1 185 ? 11.791 -0.785 15.388 1.00 88.19 185 ALA A CA 1
ATOM 1407 C C . ALA A 1 185 ? 10.491 -0.767 16.210 1.00 88.19 185 ALA A C 1
ATOM 1409 O O . ALA A 1 185 ? 10.544 -0.659 17.434 1.00 88.19 185 ALA A O 1
ATOM 1410 N N . ARG A 1 186 ? 9.328 -0.873 15.551 1.00 86.19 186 ARG A N 1
ATOM 1411 C CA . ARG A 1 186 ? 8.017 -0.937 16.220 1.00 86.19 186 ARG A CA 1
ATOM 1412 C C . ARG A 1 186 ? 7.704 -2.329 16.769 1.00 86.19 186 ARG A C 1
ATOM 1414 O O . ARG A 1 186 ? 7.018 -2.437 17.779 1.00 86.19 186 ARG A O 1
ATOM 1421 N N . GLY A 1 187 ? 8.211 -3.380 16.126 1.00 89.62 187 GLY A N 1
ATOM 1422 C CA . GLY A 1 187 ? 7.990 -4.766 16.537 1.00 89.62 187 GLY A CA 1
ATOM 1423 C C . GLY A 1 187 ? 6.571 -5.277 16.274 1.00 89.62 187 GLY A C 1
ATOM 1424 O O . GLY A 1 187 ? 6.196 -6.315 16.815 1.00 89.62 187 GLY A O 1
ATOM 1425 N N . GLU A 1 188 ? 5.787 -4.587 15.441 1.00 87.00 188 GLU A N 1
ATOM 1426 C CA . GLU A 1 188 ? 4.422 -4.975 15.073 1.00 87.00 188 GLU A CA 1
ATOM 1427 C C . GLU A 1 188 ? 4.178 -4.843 13.557 1.00 87.00 188 GLU A C 1
ATOM 1429 O O . GLU A 1 188 ? 4.795 -3.990 12.909 1.00 87.00 188 GLU A O 1
ATOM 1434 N N . PRO A 1 189 ? 3.301 -5.682 12.968 1.00 89.00 189 PRO A N 1
ATOM 1435 C CA . PRO A 1 189 ? 2.895 -5.541 11.575 1.00 89.00 189 PRO A CA 1
ATOM 1436 C C . PRO A 1 189 ? 2.239 -4.191 11.271 1.00 89.00 189 PRO A C 1
ATOM 1438 O O . PRO A 1 189 ? 1.409 -3.717 12.048 1.00 89.00 189 PRO A O 1
ATOM 1441 N N . ARG A 1 190 ? 2.529 -3.599 10.107 1.00 86.94 190 ARG A N 1
ATOM 1442 C CA . ARG A 1 190 ? 1.887 -2.346 9.673 1.00 86.94 190 ARG A CA 1
ATOM 1443 C C . ARG A 1 190 ? 1.860 -2.188 8.161 1.00 86.94 190 ARG A C 1
ATOM 1445 O O . ARG A 1 190 ? 2.711 -2.717 7.449 1.00 86.94 190 ARG A O 1
ATOM 1452 N N . LEU A 1 191 ? 0.917 -1.382 7.678 1.00 88.62 191 LEU A N 1
ATOM 1453 C CA . LEU A 1 191 ? 0.997 -0.848 6.325 1.00 88.62 191 LEU A CA 1
ATOM 1454 C C . LEU A 1 191 ? 2.089 0.226 6.299 1.00 88.62 191 LEU A C 1
ATOM 1456 O O . LEU A 1 191 ? 1.944 1.272 6.923 1.00 88.62 191 LEU A O 1
ATOM 1460 N N . VAL A 1 192 ? 3.193 -0.074 5.625 1.00 89.12 192 VAL A N 1
ATOM 1461 C CA . VAL A 1 192 ? 4.402 0.754 5.631 1.00 89.12 192 VAL A CA 1
ATOM 1462 C C . VAL A 1 192 ? 4.265 1.913 4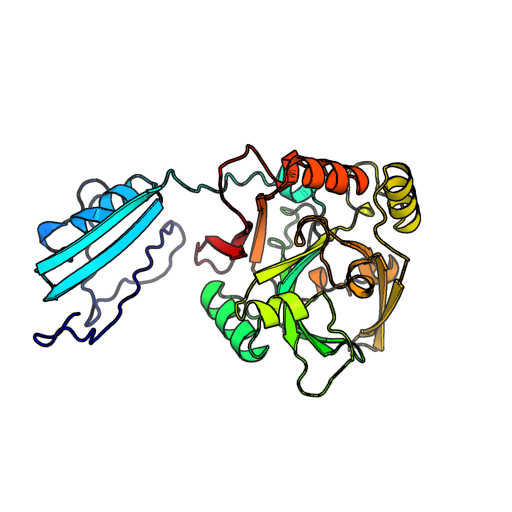.659 1.00 89.12 192 VAL A C 1
ATOM 1464 O O . VAL A 1 192 ? 4.613 3.043 4.975 1.00 89.12 192 VAL A O 1
ATOM 1467 N N . THR A 1 193 ? 3.767 1.621 3.463 1.00 91.50 193 THR A N 1
ATOM 1468 C CA . THR A 1 193 ? 3.526 2.590 2.398 1.00 91.50 193 THR A CA 1
ATOM 1469 C C . THR A 1 193 ? 2.656 1.933 1.323 1.00 91.50 193 THR A C 1
ATOM 1471 O O . THR A 1 193 ? 2.119 0.835 1.508 1.00 91.50 193 THR A O 1
ATOM 1474 N N . TRP A 1 194 ? 2.501 2.603 0.193 1.00 93.62 194 TRP A N 1
ATOM 1475 C CA . TRP A 1 194 ? 1.772 2.123 -0.964 1.00 93.62 194 TRP A CA 1
ATOM 1476 C C . TRP A 1 194 ? 2.351 2.736 -2.239 1.00 93.62 194 TRP A C 1
ATOM 1478 O O . TRP A 1 194 ? 3.076 3.732 -2.200 1.00 93.62 194 TRP A O 1
ATOM 1488 N N . ALA A 1 195 ? 2.036 2.119 -3.370 1.00 94.44 195 ALA A N 1
ATOM 1489 C CA . ALA A 1 195 ? 2.472 2.563 -4.680 1.00 94.44 195 ALA A CA 1
ATOM 1490 C C . ALA A 1 195 ? 1.293 3.090 -5.492 1.00 94.44 195 ALA A C 1
ATOM 1492 O O . ALA A 1 195 ? 0.211 2.490 -5.496 1.00 94.44 195 ALA A O 1
ATOM 1493 N N . ALA A 1 196 ? 1.528 4.172 -6.226 1.00 93.31 196 ALA A N 1
ATOM 1494 C CA . ALA A 1 196 ? 0.565 4.735 -7.157 1.00 93.31 196 ALA A CA 1
ATOM 1495 C C . ALA A 1 196 ? 1.107 4.681 -8.587 1.00 93.31 196 ALA A C 1
ATOM 1497 O O . ALA A 1 196 ? 2.208 5.159 -8.868 1.00 93.31 196 ALA A O 1
ATOM 1498 N N . ASP A 1 197 ? 0.296 4.150 -9.500 1.00 91.81 197 ASP A N 1
ATOM 1499 C CA . ASP A 1 197 ? 0.534 4.274 -10.936 1.00 91.81 197 ASP A CA 1
ATOM 1500 C C . ASP A 1 197 ? -0.320 5.423 -11.473 1.00 91.81 197 ASP A C 1
ATOM 1502 O O . ASP A 1 197 ? -1.525 5.282 -11.705 1.00 91.81 197 ASP A O 1
ATOM 1506 N N . ARG A 1 198 ? 0.306 6.592 -11.645 1.00 89.19 198 ARG A N 1
ATOM 1507 C CA . ARG A 1 198 ? -0.399 7.809 -12.071 1.00 89.19 198 ARG A CA 1
ATOM 1508 C C . ARG A 1 198 ? -0.830 7.770 -13.533 1.00 89.19 198 ARG A C 1
ATOM 1510 O O . ARG A 1 198 ? -1.763 8.488 -13.873 1.00 89.19 198 ARG A O 1
ATOM 1517 N N . SER A 1 199 ? -0.268 6.882 -14.358 1.00 85.00 199 SER A N 1
ATOM 1518 C CA . SER A 1 199 ? -0.751 6.676 -15.732 1.00 85.00 199 SER A CA 1
ATOM 1519 C C . SER A 1 199 ? -2.166 6.086 -15.776 1.00 85.00 199 SER A C 1
ATOM 1521 O O . SER A 1 199 ? -2.828 6.105 -16.805 1.00 85.00 199 SER A O 1
ATOM 1523 N N . ARG A 1 200 ? -2.678 5.570 -14.652 1.00 83.19 200 ARG A N 1
ATOM 1524 C CA . ARG A 1 200 ? -4.062 5.087 -14.543 1.00 83.19 200 ARG A CA 1
ATOM 1525 C C . ARG A 1 200 ? -5.057 6.169 -14.123 1.00 83.19 200 ARG A C 1
ATOM 1527 O O . ARG A 1 200 ? -6.256 5.891 -14.075 1.00 83.19 200 ARG A O 1
ATOM 1534 N N . ALA A 1 201 ? -4.587 7.366 -13.777 1.00 82.19 201 ALA A N 1
ATOM 1535 C CA . ALA A 1 201 ? -5.466 8.450 -13.368 1.00 82.19 201 ALA A CA 1
ATOM 1536 C C . ALA A 1 201 ? -6.135 9.095 -14.593 1.00 82.19 201 ALA A C 1
ATOM 1538 O O . ALA A 1 201 ? -5.457 9.314 -15.601 1.00 82.19 201 ALA A O 1
ATOM 1539 N N . PRO A 1 202 ? -7.435 9.443 -14.514 1.00 78.75 202 PRO A N 1
ATOM 1540 C CA . PRO A 1 202 ? -8.128 10.113 -15.609 1.00 78.75 202 PRO A CA 1
ATOM 1541 C C . PRO A 1 202 ? -7.401 11.385 -16.058 1.00 78.75 202 PRO A C 1
ATOM 1543 O O . PRO A 1 202 ? -7.142 12.274 -15.245 1.00 78.75 202 PRO A O 1
ATOM 1546 N N . GLY A 1 203 ? -7.094 11.482 -17.351 1.00 82.19 203 GLY A N 1
ATOM 1547 C CA . GLY A 1 203 ? -6.381 12.616 -17.944 1.00 82.19 203 GLY A CA 1
ATOM 1548 C C . GLY A 1 203 ? -4.854 12.572 -17.811 1.00 82.19 203 GLY A C 1
ATOM 1549 O O . GLY A 1 203 ? -4.191 13.491 -18.292 1.00 82.19 203 GLY A O 1
ATOM 1550 N N . LEU A 1 204 ? -4.289 11.534 -17.184 1.00 82.81 204 LEU A N 1
ATOM 1551 C CA . LEU A 1 204 ? -2.843 11.307 -17.065 1.00 82.81 204 LEU A CA 1
ATOM 1552 C C . LEU A 1 204 ? -2.379 10.045 -17.812 1.00 82.81 204 LEU A C 1
ATOM 1554 O O . LEU A 1 204 ? -1.248 9.606 -17.631 1.00 82.81 204 LEU A O 1
ATOM 1558 N N . GLU A 1 205 ? -3.203 9.477 -18.694 1.00 85.25 205 GLU A N 1
ATOM 1559 C CA . GLU A 1 205 ? -2.950 8.186 -19.355 1.00 85.25 205 GLU A CA 1
ATOM 1560 C C . GLU A 1 205 ? -1.692 8.174 -20.230 1.00 85.25 205 GLU A C 1
ATOM 1562 O O . GLU A 1 205 ? -1.101 7.127 -20.476 1.00 85.25 205 GLU A O 1
ATOM 1567 N N . SER A 1 206 ? -1.275 9.347 -20.711 1.00 83.62 206 SER A N 1
ATOM 1568 C CA . SER A 1 206 ? -0.048 9.532 -21.498 1.00 83.62 206 SER A CA 1
ATOM 1569 C C . SER A 1 206 ? 1.111 10.126 -20.687 1.00 83.62 206 SER A C 1
ATOM 1571 O O . SER A 1 206 ? 2.169 10.405 -21.252 1.00 83.62 206 SER A O 1
ATOM 1573 N N . THR A 1 207 ? 0.926 10.358 -19.385 1.00 86.75 207 THR A N 1
ATOM 1574 C CA . THR A 1 207 ? 1.946 10.945 -18.511 1.00 86.75 207 THR A CA 1
ATOM 1575 C C . THR A 1 207 ? 2.891 9.851 -18.031 1.00 86.75 207 THR A C 1
ATOM 1577 O O . THR A 1 207 ? 2.465 8.888 -17.398 1.00 86.75 207 THR A O 1
ATOM 1580 N N . SER A 1 208 ? 4.188 10.011 -18.307 1.00 93.25 208 SER A N 1
ATOM 1581 C CA . SER A 1 208 ? 5.210 9.088 -17.810 1.00 93.25 208 SER A CA 1
ATOM 1582 C C . SER A 1 208 ? 5.543 9.332 -16.335 1.00 93.25 208 SER A C 1
ATOM 1584 O O . SER A 1 208 ? 5.275 10.401 -15.770 1.00 93.25 208 SER A O 1
ATOM 1586 N N . LEU A 1 209 ? 6.205 8.355 -15.720 1.00 95.31 209 LEU A N 1
ATOM 1587 C CA . LEU A 1 209 ? 6.776 8.468 -14.383 1.00 95.31 209 LEU A CA 1
ATOM 1588 C C . LEU A 1 209 ? 7.680 9.704 -14.245 1.00 95.31 209 LEU A C 1
ATOM 1590 O O . LEU A 1 209 ? 7.540 10.462 -13.293 1.00 95.31 209 LEU A O 1
ATOM 1594 N N . GLU A 1 210 ? 8.572 9.942 -15.208 1.00 96.38 210 GLU A N 1
ATOM 1595 C CA . GLU A 1 210 ? 9.501 11.080 -15.214 1.00 96.38 210 GLU A CA 1
ATOM 1596 C C . GLU A 1 210 ? 8.755 12.416 -15.221 1.00 96.38 210 GLU A C 1
ATOM 1598 O O . GLU A 1 210 ? 9.101 13.321 -14.464 1.00 96.38 210 GLU A O 1
ATOM 1603 N N . ALA A 1 211 ? 7.707 12.532 -16.040 1.00 94.75 211 ALA A N 1
ATOM 1604 C CA . ALA A 1 211 ? 6.878 13.732 -16.087 1.00 94.75 211 ALA A CA 1
ATOM 1605 C C . ALA A 1 211 ? 6.133 13.959 -14.761 1.00 94.75 211 ALA A C 1
ATOM 1607 O O . ALA A 1 211 ? 6.027 15.096 -14.304 1.00 94.75 211 ALA A O 1
ATOM 1608 N N . SER A 1 212 ? 5.670 12.884 -14.115 1.00 94.62 212 SER A N 1
ATOM 1609 C CA . SER A 1 212 ? 5.037 12.960 -12.791 1.00 94.62 212 SER A CA 1
ATOM 1610 C C . SER A 1 212 ? 6.023 13.410 -11.706 1.00 94.62 212 SER A C 1
ATOM 1612 O O . SER A 1 212 ? 5.675 14.227 -10.859 1.00 94.62 212 SER A O 1
ATOM 1614 N N . ILE A 1 213 ? 7.267 12.921 -11.750 1.00 96.00 213 ILE A N 1
ATOM 1615 C CA . ILE A 1 213 ? 8.341 13.330 -10.831 1.00 96.00 213 ILE A CA 1
ATOM 1616 C C . ILE A 1 213 ? 8.685 14.807 -11.018 1.00 96.00 213 ILE A C 1
ATOM 1618 O O . ILE A 1 213 ? 8.785 15.543 -10.040 1.00 96.00 213 ILE A O 1
ATOM 1622 N N . GLU A 1 214 ? 8.844 15.254 -12.263 1.00 96.56 214 GLU A N 1
ATOM 1623 C CA . GLU A 1 214 ? 9.156 16.652 -12.567 1.00 96.56 214 GLU A CA 1
ATOM 1624 C C . GLU A 1 214 ? 8.031 17.595 -12.115 1.00 96.56 214 GLU A C 1
ATOM 1626 O O . GLU A 1 214 ? 8.297 18.618 -11.485 1.00 96.56 214 GLU A O 1
ATOM 1631 N N . ALA A 1 215 ? 6.769 17.224 -12.349 1.00 94.56 215 ALA A N 1
ATOM 1632 C CA . ALA A 1 215 ? 5.623 17.986 -11.859 1.00 94.56 215 ALA A CA 1
ATOM 1633 C C . ALA A 1 215 ? 5.612 18.091 -10.323 1.00 94.56 215 ALA A C 1
ATOM 1635 O O . ALA A 1 215 ? 5.398 19.176 -9.780 1.00 94.56 215 ALA A O 1
ATOM 1636 N N . ALA A 1 216 ? 5.907 16.995 -9.617 1.00 95.25 216 ALA A N 1
ATOM 1637 C CA . ALA A 1 216 ? 6.001 17.008 -8.160 1.00 95.25 216 ALA A CA 1
ATOM 1638 C C . ALA A 1 216 ? 7.122 17.935 -7.664 1.00 95.25 216 ALA A C 1
ATOM 1640 O O . ALA A 1 216 ? 6.908 18.729 -6.742 1.00 95.25 216 ALA A O 1
ATOM 1641 N N . ARG A 1 217 ? 8.293 17.902 -8.319 1.00 96.38 217 ARG A N 1
ATOM 1642 C CA . ARG A 1 217 ? 9.452 18.746 -7.977 1.00 96.38 217 ARG A CA 1
ATOM 1643 C C . ARG A 1 217 ? 9.148 20.229 -8.138 1.00 96.38 217 ARG A C 1
ATOM 1645 O O . ARG A 1 217 ? 9.532 21.027 -7.284 1.00 96.38 217 ARG A O 1
ATOM 1652 N N . GLN A 1 218 ? 8.401 20.598 -9.176 1.00 96.75 218 GLN A N 1
ATOM 1653 C CA . GLN A 1 218 ? 7.923 21.972 -9.379 1.00 96.75 218 GLN A CA 1
ATOM 1654 C C . GLN A 1 218 ? 6.970 22.440 -8.269 1.00 96.75 218 GLN A C 1
ATOM 1656 O O . GLN A 1 218 ? 6.885 23.637 -7.998 1.00 96.75 218 GLN A O 1
ATOM 1661 N N . LEU A 1 219 ? 6.299 21.502 -7.598 1.00 95.50 219 LEU A N 1
ATOM 1662 C CA . LEU A 1 219 ? 5.435 21.740 -6.441 1.00 95.50 219 LEU A CA 1
ATOM 1663 C C . LEU A 1 219 ? 6.170 21.580 -5.096 1.00 95.50 219 LEU A C 1
ATOM 1665 O O . LEU A 1 219 ? 5.543 21.646 -4.042 1.00 95.50 219 LEU A O 1
ATOM 1669 N N . GLY A 1 220 ? 7.497 21.419 -5.112 1.00 92.94 220 GLY A N 1
ATOM 1670 C CA . GLY A 1 220 ? 8.335 21.381 -3.911 1.00 92.94 220 GLY A CA 1
ATOM 1671 C C . GLY A 1 220 ? 8.437 20.015 -3.229 1.00 92.94 220 GLY A C 1
ATOM 1672 O O . GLY A 1 220 ? 9.033 19.929 -2.157 1.00 92.94 220 GLY A O 1
ATOM 1673 N N . TYR A 1 221 ? 7.906 18.951 -3.838 1.00 92.81 221 TYR A N 1
ATOM 1674 C CA . TYR A 1 221 ? 8.067 17.577 -3.364 1.00 92.81 221 TYR A CA 1
ATOM 1675 C C . TYR A 1 221 ? 8.933 16.787 -4.338 1.00 92.81 221 TYR A C 1
ATOM 1677 O O . TYR A 1 221 ? 8.699 16.805 -5.538 1.00 92.81 221 TYR A O 1
ATOM 1685 N N . ASP A 1 222 ? 9.920 16.051 -3.845 1.00 93.06 222 ASP A N 1
ATOM 1686 C CA . ASP A 1 222 ? 10.782 15.243 -4.704 1.00 93.06 222 ASP A CA 1
ATOM 1687 C C . ASP A 1 222 ? 10.583 13.749 -4.406 1.00 93.06 222 ASP A C 1
ATOM 1689 O O . ASP A 1 222 ? 11.080 13.264 -3.384 1.00 93.06 222 ASP A O 1
ATOM 1693 N N . PRO A 1 223 ? 9.878 13.015 -5.293 1.00 92.19 223 PRO A N 1
ATOM 1694 C CA . PRO A 1 223 ? 9.663 11.572 -5.168 1.00 92.19 223 PRO A CA 1
ATOM 1695 C C . PRO A 1 223 ? 10.946 10.729 -5.227 1.00 92.19 223 PRO A C 1
ATOM 1697 O O . PRO A 1 223 ? 10.917 9.548 -4.871 1.00 92.19 223 PRO A O 1
ATOM 1700 N N . GLY A 1 224 ? 12.062 11.319 -5.668 1.00 92.00 224 GLY A N 1
ATOM 1701 C CA . GLY A 1 224 ? 13.351 10.660 -5.856 1.00 92.00 224 GLY A CA 1
ATOM 1702 C C . GLY A 1 224 ? 13.652 10.315 -7.311 1.00 92.00 224 GLY A C 1
ATOM 1703 O O . GLY A 1 224 ? 12.867 10.572 -8.224 1.00 92.00 224 GLY A O 1
ATOM 1704 N N . GLU A 1 225 ? 14.824 9.721 -7.515 1.00 92.88 225 GLU A N 1
ATOM 1705 C CA . GLU A 1 225 ? 15.306 9.324 -8.836 1.00 92.88 225 GLU A CA 1
ATOM 1706 C C . GLU A 1 225 ? 14.607 8.067 -9.367 1.00 92.88 225 GLU A C 1
ATOM 1708 O O . GLU A 1 225 ? 14.174 7.190 -8.611 1.00 92.88 225 GLU A O 1
ATOM 1713 N N . VAL A 1 226 ? 14.541 7.961 -10.697 1.00 95.06 226 VAL A N 1
ATOM 1714 C CA . VAL A 1 226 ? 13.969 6.793 -11.373 1.00 95.06 226 VAL A CA 1
ATOM 1715 C C . VAL A 1 226 ? 14.915 5.602 -11.267 1.00 95.06 226 VAL A C 1
ATOM 1717 O O . VAL A 1 226 ? 16.036 5.611 -11.778 1.00 95.06 226 VAL A O 1
ATOM 1720 N N . GLN A 1 227 ? 14.414 4.523 -10.682 1.00 92.12 227 GLN A N 1
ATOM 1721 C CA . GLN A 1 227 ? 15.097 3.243 -10.568 1.00 92.12 227 GLN A CA 1
ATOM 1722 C C . GLN A 1 227 ? 14.435 2.214 -11.480 1.00 92.12 227 GLN A C 1
ATOM 1724 O O . GLN A 1 227 ? 13.212 2.098 -11.515 1.00 92.12 227 GLN A O 1
ATOM 1729 N N . HIS A 1 228 ? 15.251 1.452 -12.210 1.00 93.31 228 HIS A N 1
ATOM 1730 C CA . HIS A 1 228 ? 14.789 0.451 -13.168 1.00 93.31 228 HIS A CA 1
ATOM 1731 C C . HIS A 1 228 ? 14.987 -0.955 -12.617 1.00 93.31 228 HIS A C 1
ATOM 1733 O O . HIS A 1 228 ? 16.076 -1.309 -12.165 1.00 93.31 228 HIS A O 1
ATOM 1739 N N . PHE A 1 229 ? 13.952 -1.776 -12.738 1.00 90.19 229 PHE A N 1
ATOM 1740 C CA . PHE A 1 229 ? 13.954 -3.145 -12.256 1.00 90.19 229 PHE A CA 1
ATOM 1741 C C . PHE A 1 229 ? 13.496 -4.112 -13.343 1.00 90.19 229 PHE A C 1
ATOM 1743 O O . PHE A 1 229 ? 12.679 -3.796 -14.212 1.00 90.19 229 PHE A O 1
ATOM 1750 N N . ALA A 1 230 ? 14.041 -5.323 -13.282 1.00 89.88 230 ALA A N 1
ATOM 1751 C CA . ALA A 1 230 ? 13.652 -6.414 -14.152 1.00 89.88 230 ALA A CA 1
ATOM 1752 C C . ALA A 1 230 ? 13.820 -7.751 -13.432 1.00 89.88 230 ALA A C 1
ATOM 1754 O O . ALA A 1 230 ? 14.802 -7.960 -12.715 1.00 89.88 230 ALA A O 1
ATOM 1755 N N . ARG A 1 231 ? 12.896 -8.683 -13.669 1.00 84.56 231 ARG A N 1
ATOM 1756 C CA . ARG A 1 231 ? 13.050 -10.079 -13.246 1.00 84.56 231 ARG A CA 1
ATOM 1757 C C . ARG A 1 231 ? 12.549 -11.041 -14.312 1.00 84.56 231 ARG A C 1
ATOM 1759 O O . ARG A 1 231 ? 11.596 -10.741 -15.028 1.00 84.56 231 ARG A O 1
ATOM 1766 N N . ALA A 1 232 ? 13.194 -12.200 -14.395 1.00 83.69 232 ALA A N 1
ATOM 1767 C CA . ALA A 1 232 ? 12.709 -13.296 -15.220 1.00 83.69 232 ALA A CA 1
ATOM 1768 C C . ALA A 1 232 ? 11.435 -13.889 -14.603 1.00 83.69 232 ALA A C 1
ATOM 1770 O O . ALA A 1 232 ? 11.356 -14.071 -13.385 1.00 83.69 232 ALA A O 1
ATOM 1771 N N . THR A 1 233 ? 10.449 -14.177 -15.442 1.00 80.25 233 THR A N 1
ATOM 1772 C CA . THR A 1 233 ? 9.240 -14.925 -15.085 1.00 80.25 233 THR A CA 1
ATOM 1773 C C . THR A 1 233 ? 9.478 -16.428 -15.265 1.00 80.25 233 THR A C 1
ATOM 1775 O O . THR A 1 233 ? 10.475 -16.852 -15.853 1.00 80.25 233 THR A O 1
ATOM 1778 N N . ALA A 1 234 ? 8.577 -17.261 -14.734 1.00 76.44 234 ALA A N 1
ATOM 1779 C CA . ALA A 1 234 ? 8.722 -18.721 -14.770 1.00 76.44 234 ALA A CA 1
ATOM 1780 C C . ALA A 1 234 ? 8.726 -19.308 -16.197 1.00 76.44 234 ALA A C 1
ATOM 1782 O O . ALA A 1 234 ? 9.323 -20.355 -16.434 1.00 76.44 234 ALA A O 1
ATOM 1783 N N . ASP A 1 235 ? 8.091 -18.622 -17.145 1.00 79.00 235 ASP A N 1
ATOM 1784 C CA . ASP A 1 235 ? 8.033 -18.961 -18.571 1.00 79.00 235 ASP A CA 1
ATOM 1785 C C . ASP A 1 235 ? 9.215 -18.397 -19.388 1.00 79.00 235 ASP A C 1
ATOM 1787 O O . ASP A 1 235 ? 9.266 -18.558 -20.606 1.00 79.00 235 ASP A O 1
ATOM 1791 N N . GLY A 1 236 ? 10.186 -17.753 -18.730 1.00 81.38 236 GLY A N 1
ATOM 1792 C CA . GLY A 1 236 ? 11.381 -17.198 -19.366 1.00 81.38 236 GLY A CA 1
ATOM 1793 C C . GLY A 1 236 ? 11.196 -15.813 -19.991 1.00 81.38 236 GLY A C 1
ATOM 1794 O O . GLY A 1 236 ? 12.167 -15.265 -20.522 1.00 81.38 236 GLY A O 1
ATOM 1795 N N . ALA A 1 237 ? 10.004 -15.212 -19.911 1.00 87.44 237 ALA A N 1
ATOM 1796 C CA . ALA A 1 237 ? 9.826 -13.801 -20.238 1.00 87.44 237 ALA A CA 1
ATOM 1797 C C . ALA A 1 237 ? 10.502 -12.892 -19.186 1.00 87.44 237 ALA A C 1
ATOM 1799 O O . ALA A 1 237 ? 11.082 -13.338 -18.192 1.00 87.44 237 ALA A O 1
ATOM 1800 N N . THR A 1 238 ? 10.519 -11.582 -19.437 1.00 88.88 238 THR A N 1
ATOM 1801 C CA . THR A 1 238 ? 11.112 -10.598 -18.518 1.00 88.88 238 THR A CA 1
ATOM 1802 C C . THR A 1 238 ? 10.072 -9.560 -18.137 1.00 88.88 238 THR A C 1
ATOM 1804 O O . THR A 1 238 ? 9.671 -8.754 -18.973 1.00 88.88 238 THR A O 1
ATOM 1807 N N . LEU A 1 239 ? 9.698 -9.556 -16.861 1.00 88.50 239 LEU A N 1
ATOM 1808 C CA . LEU A 1 239 ? 8.883 -8.523 -16.236 1.00 88.50 239 LEU A CA 1
ATOM 1809 C C . LEU A 1 239 ? 9.759 -7.307 -15.933 1.00 88.50 239 LEU A C 1
ATOM 1811 O O . LEU A 1 239 ? 10.822 -7.462 -15.326 1.00 88.50 239 LEU A O 1
ATOM 1815 N N . LYS A 1 240 ? 9.316 -6.111 -16.330 1.00 92.25 240 LYS A N 1
ATOM 1816 C CA . LYS A 1 240 ? 10.045 -4.853 -16.119 1.00 92.25 240 LYS A CA 1
ATOM 1817 C C . LYS A 1 240 ? 9.148 -3.771 -15.537 1.00 92.25 240 LYS A C 1
ATOM 1819 O O . LYS A 1 240 ? 7.965 -3.687 -15.862 1.00 92.25 240 LYS A O 1
ATOM 1824 N N . TRP A 1 241 ? 9.739 -2.929 -14.705 1.00 94.50 241 TRP A N 1
ATOM 1825 C CA . TRP A 1 241 ? 9.098 -1.738 -14.169 1.00 94.50 241 TRP A CA 1
ATOM 1826 C C . TRP A 1 241 ? 10.153 -0.706 -13.800 1.00 94.50 241 TRP A C 1
ATOM 1828 O O . TRP A 1 241 ? 11.346 -1.009 -13.686 1.00 94.50 241 TRP A O 1
ATOM 1838 N N . LYS A 1 242 ? 9.698 0.521 -13.603 1.00 95.31 242 LYS A N 1
ATOM 1839 C CA . LYS A 1 242 ? 10.476 1.586 -12.990 1.00 95.31 242 LYS A CA 1
ATOM 1840 C C . LYS A 1 242 ? 9.681 2.199 -11.848 1.00 95.31 242 LYS A C 1
ATOM 1842 O O . LYS A 1 242 ? 8.453 2.152 -11.846 1.00 95.31 242 LYS A O 1
ATOM 1847 N N . LEU A 1 243 ? 10.382 2.744 -10.867 1.00 95.06 243 LEU A N 1
ATOM 1848 C CA . LEU A 1 243 ? 9.772 3.432 -9.734 1.00 95.06 243 LEU A CA 1
ATOM 1849 C C . LEU A 1 243 ? 10.625 4.619 -9.295 1.00 95.06 243 LEU A C 1
ATOM 1851 O O . LEU A 1 243 ? 11.824 4.647 -9.566 1.00 95.06 243 LEU A O 1
ATOM 1855 N N . ALA A 1 244 ? 10.008 5.570 -8.603 1.00 94.12 244 ALA A N 1
ATOM 1856 C CA . ALA A 1 244 ? 10.697 6.606 -7.843 1.00 94.12 244 ALA A CA 1
ATOM 1857 C C . ALA A 1 244 ? 10.325 6.470 -6.369 1.00 94.12 244 ALA A C 1
ATOM 1859 O O . ALA A 1 244 ? 9.152 6.568 -6.005 1.00 94.12 244 ALA A O 1
ATOM 1860 N N . TYR A 1 245 ? 11.339 6.187 -5.550 1.00 88.56 245 TYR A N 1
ATOM 1861 C CA . TYR A 1 245 ? 11.201 5.911 -4.124 1.00 88.56 245 TYR A CA 1
ATOM 1862 C C . TYR A 1 245 ? 12.394 6.474 -3.341 1.00 88.56 245 TYR A C 1
ATOM 1864 O O . TYR A 1 245 ? 13.350 5.762 -3.024 1.00 88.56 245 TYR A O 1
ATOM 1872 N N . ARG A 1 246 ? 12.333 7.769 -3.014 1.00 79.88 246 ARG A N 1
ATOM 1873 C CA . ARG A 1 246 ? 13.383 8.485 -2.266 1.00 79.88 246 ARG A CA 1
ATOM 1874 C C . ARG A 1 246 ? 13.640 7.934 -0.863 1.00 79.88 246 ARG A C 1
ATOM 1876 O O . ARG A 1 246 ? 14.742 8.049 -0.340 1.00 79.88 246 ARG A O 1
ATOM 1883 N N . HIS A 1 247 ? 12.653 7.298 -0.240 1.00 66.44 247 HIS A N 1
ATOM 1884 C CA . HIS A 1 247 ? 12.744 6.860 1.164 1.00 66.44 247 HIS A CA 1
ATOM 1885 C C . HIS A 1 247 ? 13.719 5.708 1.381 1.00 66.44 247 HIS A C 1
ATOM 1887 O O . HIS A 1 247 ? 14.151 5.469 2.509 1.00 66.44 247 HIS A O 1
ATOM 1893 N N . TYR A 1 248 ? 14.137 5.048 0.300 1.00 64.56 248 TYR A N 1
ATOM 1894 C CA . TYR A 1 248 ? 15.288 4.165 0.341 1.00 64.56 248 TYR A CA 1
ATOM 1895 C C . TYR A 1 248 ? 16.597 4.907 0.654 1.00 64.56 248 TYR A C 1
ATOM 1897 O O . TYR A 1 248 ? 17.497 4.284 1.193 1.00 64.56 248 TYR A O 1
ATOM 1905 N N . GLU A 1 249 ? 16.723 6.215 0.414 1.00 65.62 249 GLU A N 1
ATOM 1906 C CA . GLU A 1 249 ? 17.952 6.998 0.645 1.00 65.62 249 GLU A CA 1
ATOM 1907 C C . GLU A 1 249 ? 17.946 7.775 1.971 1.00 65.62 249 GLU A C 1
ATOM 1909 O O . GLU A 1 249 ? 18.986 7.896 2.623 1.00 65.62 249 GLU A O 1
ATOM 1914 N N . GLU A 1 250 ? 16.776 8.166 2.478 1.00 66.44 250 GLU A N 1
ATOM 1915 C CA . GLU A 1 250 ? 16.665 9.022 3.675 1.00 66.44 250 GLU A CA 1
ATOM 1916 C C . GLU A 1 250 ? 16.203 8.300 4.951 1.00 66.44 250 GLU A C 1
ATOM 1918 O O . GLU A 1 250 ? 16.084 8.935 5.997 1.00 66.44 250 GLU A O 1
ATOM 1923 N N . SER A 1 251 ? 15.939 6.985 4.893 1.00 62.47 251 SER A N 1
ATOM 1924 C CA . SER A 1 251 ? 15.475 6.152 6.027 1.00 62.47 251 SER A CA 1
ATOM 1925 C C . SER A 1 251 ? 14.218 6.677 6.742 1.00 62.47 251 SER A C 1
ATOM 1927 O O . SER A 1 251 ? 13.856 6.195 7.814 1.00 62.47 251 SER A O 1
ATOM 1929 N N . THR A 1 252 ? 13.531 7.650 6.146 1.00 70.44 252 THR A N 1
ATOM 1930 C CA . THR A 1 252 ? 12.308 8.259 6.656 1.00 70.44 252 THR A CA 1
ATOM 1931 C C . THR A 1 252 ? 11.264 8.226 5.557 1.00 70.44 252 THR A C 1
ATOM 1933 O O . THR A 1 252 ? 11.516 8.616 4.415 1.00 70.44 252 THR A O 1
ATOM 1936 N N . LEU A 1 253 ? 10.091 7.703 5.898 1.00 79.00 253 LEU A N 1
ATOM 1937 C CA . LEU A 1 253 ? 8.945 7.712 5.005 1.00 79.00 253 LEU A CA 1
ATOM 1938 C C . LEU A 1 253 ? 8.316 9.112 5.023 1.00 79.00 253 LEU A C 1
ATOM 1940 O O . LEU A 1 253 ? 8.200 9.716 6.096 1.00 79.00 253 LEU A O 1
ATOM 1944 N N . PRO A 1 254 ? 7.877 9.633 3.870 1.00 80.12 254 PRO A N 1
ATOM 1945 C CA . PRO A 1 254 ? 7.304 10.960 3.784 1.00 80.12 254 PRO A CA 1
ATOM 1946 C C . PRO A 1 254 ? 5.953 10.908 4.489 1.00 80.12 254 PRO A C 1
ATOM 1948 O O . PRO A 1 254 ? 5.094 10.076 4.183 1.00 80.12 254 PRO A O 1
ATOM 1951 N N . VAL A 1 255 ? 5.783 11.778 5.481 1.00 82.44 255 VAL A N 1
ATOM 1952 C CA . VAL A 1 255 ? 4.550 11.831 6.273 1.00 82.44 255 VAL A CA 1
ATOM 1953 C C . VAL A 1 255 ? 4.191 10.441 6.844 1.00 82.44 255 VAL A C 1
ATOM 1955 O O . VAL A 1 255 ? 3.052 10.010 6.759 1.00 82.44 255 VAL A O 1
ATOM 1958 N N . ASP A 1 256 ? 5.181 9.699 7.362 1.00 81.81 256 ASP A N 1
ATOM 1959 C CA . ASP A 1 256 ? 5.027 8.335 7.919 1.00 81.81 256 ASP A CA 1
ATOM 1960 C C . ASP A 1 256 ? 4.388 7.315 6.949 1.00 81.81 256 ASP A C 1
ATOM 1962 O O . ASP A 1 256 ? 3.639 6.427 7.349 1.00 81.81 256 ASP A O 1
ATOM 1966 N N . GLY A 1 257 ? 4.690 7.442 5.652 1.00 85.81 257 GLY A N 1
ATOM 1967 C CA . GLY A 1 257 ? 4.299 6.465 4.627 1.00 85.81 257 GLY A CA 1
ATOM 1968 C C . GLY A 1 257 ? 2.969 6.766 3.942 1.00 85.81 257 GLY A C 1
ATOM 1969 O O . GLY A 1 257 ? 2.516 5.967 3.120 1.00 85.81 257 GLY A O 1
ATOM 1970 N N . LEU A 1 258 ? 2.360 7.918 4.248 1.00 87.94 258 LEU A N 1
ATOM 1971 C CA . LEU A 1 258 ? 1.090 8.341 3.658 1.00 87.94 258 LEU A CA 1
ATOM 1972 C C . LEU A 1 258 ? 1.205 8.738 2.190 1.00 87.94 258 LEU A C 1
ATOM 1974 O O . LEU A 1 258 ? 0.279 8.484 1.420 1.00 87.94 258 LEU A O 1
ATOM 1978 N N . VAL A 1 259 ? 2.320 9.355 1.798 1.00 91.44 259 VAL A N 1
ATOM 1979 C CA . VAL A 1 259 ? 2.548 9.728 0.399 1.00 91.44 259 VAL A CA 1
ATOM 1980 C C . VAL A 1 259 ? 3.087 8.498 -0.334 1.00 91.44 259 VAL A C 1
ATOM 1982 O O . VAL A 1 259 ? 4.080 7.922 0.121 1.00 91.44 259 VAL A O 1
ATOM 1985 N N . PRO A 1 260 ? 2.442 8.062 -1.431 1.00 93.56 260 PRO A N 1
ATOM 1986 C CA . PRO A 1 260 ? 2.886 6.883 -2.148 1.00 93.56 260 PRO A CA 1
ATOM 1987 C C . PRO A 1 260 ? 4.190 7.144 -2.876 1.00 93.56 260 PRO A C 1
ATOM 1989 O O . PRO A 1 260 ? 4.498 8.267 -3.286 1.00 93.56 260 PRO A O 1
ATOM 1992 N N . PHE A 1 261 ? 4.897 6.060 -3.144 1.00 94.69 261 PHE A N 1
ATOM 1993 C CA . PHE A 1 261 ? 5.918 6.078 -4.173 1.00 94.69 261 PHE A CA 1
ATOM 1994 C C . PHE A 1 261 ? 5.295 5.846 -5.547 1.00 94.69 261 PHE A C 1
ATOM 1996 O O . PHE A 1 261 ? 4.215 5.262 -5.679 1.00 94.69 261 PHE A O 1
ATOM 2003 N N . LEU A 1 262 ? 5.963 6.342 -6.582 1.00 95.56 262 LEU A N 1
ATOM 2004 C CA . LEU A 1 262 ? 5.432 6.292 -7.937 1.00 95.56 262 LEU A CA 1
ATOM 2005 C C . LEU A 1 262 ? 6.012 5.091 -8.674 1.00 95.56 262 LEU A C 1
ATOM 2007 O O . LEU A 1 262 ? 7.218 4.852 -8.609 1.00 95.56 262 LEU A O 1
ATOM 2011 N N . ILE A 1 263 ? 5.163 4.349 -9.379 1.00 95.19 263 ILE A N 1
ATOM 2012 C CA . ILE A 1 263 ? 5.550 3.164 -10.149 1.00 95.19 263 ILE A CA 1
ATOM 2013 C C . ILE A 1 263 ? 4.965 3.228 -11.558 1.00 95.19 263 ILE A C 1
ATOM 2015 O O . ILE A 1 263 ? 3.841 3.677 -11.760 1.00 95.19 263 ILE A O 1
ATOM 2019 N N . GLU A 1 264 ? 5.728 2.746 -12.532 1.00 94.19 264 GLU A N 1
ATOM 2020 C CA . GLU A 1 264 ? 5.264 2.523 -13.897 1.00 94.19 264 GLU A CA 1
ATOM 2021 C C . GLU A 1 264 ? 5.739 1.143 -14.357 1.00 94.19 264 GLU A C 1
ATOM 2023 O O . GLU A 1 264 ? 6.937 0.837 -14.381 1.00 94.19 264 GLU A O 1
ATOM 2028 N N . TRP A 1 265 ? 4.782 0.293 -14.717 1.00 92.88 265 TRP A N 1
ATOM 2029 C CA . TRP A 1 265 ? 5.065 -0.999 -15.327 1.00 92.88 265 TRP A CA 1
ATOM 2030 C C . TRP A 1 265 ? 5.372 -0.822 -16.810 1.00 92.88 265 TRP A C 1
ATOM 2032 O O . TRP A 1 265 ? 4.723 -0.034 -17.497 1.00 92.88 265 TRP A O 1
ATOM 2042 N N . ASP A 1 266 ? 6.321 -1.603 -17.324 1.00 92.25 266 ASP A N 1
ATOM 2043 C CA . ASP A 1 266 ? 6.574 -1.649 -18.762 1.00 92.25 266 ASP A CA 1
ATOM 2044 C C . ASP A 1 266 ? 5.288 -2.070 -19.512 1.00 92.25 266 ASP A C 1
ATOM 2046 O O . ASP A 1 266 ? 4.682 -3.086 -19.147 1.00 92.25 266 ASP A O 1
ATOM 2050 N N . PRO A 1 267 ? 4.863 -1.336 -20.562 1.00 88.50 267 PRO A N 1
ATOM 2051 C CA . PRO A 1 267 ? 3.610 -1.616 -21.262 1.00 88.50 267 PRO A CA 1
ATOM 2052 C C . PRO A 1 267 ? 3.506 -3.052 -21.776 1.00 88.50 267 PRO A C 1
ATOM 2054 O O . PRO A 1 267 ? 2.464 -3.678 -21.618 1.00 88.50 267 PRO A O 1
ATOM 2057 N N . LYS A 1 268 ? 4.603 -3.631 -22.288 1.00 90.12 268 LYS A N 1
ATOM 2058 C CA . LYS A 1 268 ? 4.603 -5.026 -22.763 1.00 90.12 268 LYS A CA 1
ATOM 2059 C C . LYS A 1 268 ? 4.405 -6.007 -21.616 1.00 90.12 268 LYS A C 1
ATOM 2061 O O . LYS A 1 268 ? 3.716 -7.009 -21.775 1.00 90.12 268 LYS A O 1
ATOM 2066 N N . SER A 1 269 ? 4.998 -5.720 -20.458 1.00 88.31 269 SER A N 1
ATOM 2067 C CA . SER A 1 269 ? 4.809 -6.529 -19.254 1.00 88.31 269 SER A CA 1
ATOM 2068 C C . SER A 1 269 ? 3.358 -6.525 -18.773 1.00 88.31 269 SER A C 1
ATOM 2070 O O . SER A 1 269 ? 2.840 -7.561 -18.351 1.00 88.31 269 SER A O 1
ATOM 2072 N N . ARG A 1 270 ? 2.695 -5.369 -18.868 1.00 85.00 270 ARG A N 1
ATOM 2073 C CA . ARG A 1 270 ? 1.281 -5.200 -18.526 1.00 85.00 270 ARG A CA 1
ATOM 2074 C C . ARG A 1 270 ? 0.351 -5.863 -19.542 1.00 85.00 270 ARG A C 1
ATOM 2076 O O . ARG A 1 270 ? -0.509 -6.634 -19.137 1.00 85.00 270 ARG A O 1
ATOM 2083 N N . GLU A 1 271 ? 0.550 -5.617 -20.834 1.00 84.88 271 GLU A N 1
ATOM 2084 C CA . GLU A 1 271 ? -0.242 -6.206 -21.927 1.00 84.88 271 GLU A CA 1
ATOM 2085 C C . GLU A 1 271 ? -0.167 -7.737 -21.944 1.00 84.88 271 GLU A C 1
ATOM 2087 O O . GLU A 1 271 ? -1.156 -8.406 -22.226 1.00 84.88 271 GLU A O 1
ATOM 2092 N N . ALA A 1 272 ? 0.988 -8.301 -21.589 1.00 85.38 272 ALA A N 1
ATOM 2093 C CA . ALA A 1 272 ? 1.173 -9.743 -21.466 1.00 85.38 272 ALA A CA 1
ATOM 2094 C C . ALA A 1 272 ? 0.571 -10.343 -20.177 1.00 85.38 272 ALA A C 1
ATOM 2096 O O . ALA A 1 272 ? 0.696 -11.545 -19.959 1.00 85.38 272 ALA A O 1
ATOM 2097 N N . GLY A 1 273 ? -0.036 -9.535 -19.297 1.00 85.81 273 GLY A N 1
ATOM 2098 C CA . GLY A 1 273 ? -0.627 -10.007 -18.041 1.00 85.81 273 GLY A CA 1
ATOM 2099 C C . GLY A 1 273 ? 0.396 -10.550 -17.037 1.00 85.81 273 GLY A C 1
ATOM 2100 O O . GLY A 1 273 ? 0.047 -11.370 -16.194 1.00 85.81 273 GLY A O 1
ATOM 2101 N N . MET A 1 274 ? 1.661 -10.119 -17.116 1.00 87.00 274 MET A N 1
ATOM 2102 C CA . MET A 1 274 ? 2.753 -10.643 -16.277 1.00 87.00 274 MET A CA 1
ATOM 2103 C C . MET A 1 274 ? 2.897 -9.920 -14.931 1.00 87.00 274 MET A C 1
ATOM 2105 O O . MET A 1 274 ? 3.693 -10.328 -14.082 1.00 87.00 274 MET A O 1
ATOM 2109 N N . ILE A 1 275 ? 2.168 -8.821 -14.733 1.00 89.06 275 ILE A N 1
ATOM 2110 C CA . ILE A 1 275 ? 2.265 -8.013 -13.516 1.00 89.06 275 ILE A CA 1
ATOM 2111 C C . ILE A 1 275 ? 1.627 -8.735 -12.314 1.00 89.06 275 ILE A C 1
ATOM 2113 O O . ILE A 1 275 ? 0.726 -9.564 -12.495 1.00 89.06 275 ILE A O 1
ATOM 2117 N N . PRO A 1 276 ? 2.055 -8.439 -11.072 1.00 90.94 276 PRO A N 1
ATOM 2118 C CA . PRO A 1 276 ? 1.548 -9.118 -9.879 1.00 90.94 276 PRO A CA 1
ATOM 2119 C C . PRO A 1 276 ? 0.027 -9.090 -9.737 1.00 90.94 276 PRO A C 1
ATOM 2121 O O . PRO A 1 276 ? -0.572 -10.098 -9.385 1.00 90.94 276 PRO A O 1
ATOM 2124 N N . SER A 1 277 ? -0.620 -7.981 -10.091 1.00 88.12 277 SER A N 1
ATOM 2125 C CA . SER A 1 277 ? -2.078 -7.871 -10.010 1.00 88.12 277 SER A CA 1
ATOM 2126 C C . SER A 1 277 ? -2.837 -8.779 -10.986 1.00 88.12 277 SER A C 1
ATOM 2128 O O . SER A 1 277 ? -4.025 -9.029 -10.803 1.00 88.12 277 SER A O 1
ATOM 2130 N N . SER A 1 278 ? -2.158 -9.305 -12.010 1.00 86.50 278 SER A N 1
ATOM 2131 C CA . SER A 1 278 ? -2.713 -10.281 -12.954 1.00 86.50 278 SER A CA 1
ATOM 2132 C C . SER A 1 278 ? -2.418 -11.729 -12.555 1.00 86.50 278 SER A C 1
ATOM 2134 O O . SER A 1 278 ? -3.224 -12.611 -12.840 1.00 86.50 278 SER A O 1
ATOM 2136 N N . THR A 1 279 ? -1.280 -11.968 -11.896 1.00 87.69 279 THR A N 1
ATOM 2137 C CA . THR A 1 279 ? -0.723 -13.312 -11.655 1.00 87.69 279 THR A CA 1
ATOM 2138 C C . THR A 1 279 ? -0.881 -13.811 -10.221 1.00 87.69 279 THR A C 1
ATOM 2140 O O . THR A 1 279 ? -0.864 -15.021 -9.995 1.00 87.69 279 THR A O 1
ATOM 2143 N N . ALA A 1 280 ? -1.023 -12.912 -9.245 1.00 91.19 280 ALA A N 1
ATOM 2144 C CA . ALA A 1 280 ? -1.192 -13.280 -7.847 1.00 91.19 280 ALA A CA 1
ATOM 2145 C C . ALA A 1 280 ? -2.570 -13.930 -7.595 1.00 91.19 280 ALA A C 1
ATOM 2147 O O . ALA A 1 280 ? -3.527 -13.660 -8.329 1.00 91.19 280 ALA A O 1
ATOM 2148 N N . PRO A 1 281 ? -2.699 -14.763 -6.542 1.00 91.25 281 PRO A N 1
ATOM 2149 C CA . PRO A 1 281 ? -3.976 -15.322 -6.117 1.00 91.25 281 PRO A CA 1
ATOM 2150 C C . PRO A 1 281 ? -5.048 -14.243 -5.975 1.00 91.25 281 PRO A C 1
ATOM 2152 O O . PRO A 1 281 ? -4.791 -13.169 -5.436 1.00 91.25 281 PRO A O 1
ATOM 2155 N N . ARG A 1 282 ? -6.248 -14.539 -6.475 1.00 86.88 282 ARG A N 1
ATOM 2156 C CA . ARG A 1 282 ? -7.419 -13.653 -6.432 1.00 86.88 282 ARG A CA 1
ATOM 2157 C C . ARG A 1 282 ? -8.377 -14.077 -5.324 1.00 86.88 282 ARG A C 1
ATOM 2159 O O . ARG A 1 282 ? -8.212 -15.126 -4.708 1.00 86.88 282 ARG A O 1
ATOM 2166 N N . GLY A 1 283 ? -9.418 -13.272 -5.130 1.00 79.81 283 GLY A N 1
ATOM 2167 C CA . GLY A 1 283 ? -10.487 -13.535 -4.167 1.00 79.81 283 GLY A CA 1
ATOM 2168 C C . GLY A 1 283 ? -10.616 -12.457 -3.100 1.00 79.81 283 GLY A C 1
ATOM 2169 O O . GLY A 1 283 ? -11.417 -12.631 -2.189 1.00 79.81 283 GLY A O 1
ATOM 2170 N N . ILE A 1 284 ? -9.859 -11.361 -3.217 1.00 80.25 284 ILE A N 1
ATOM 2171 C CA . ILE A 1 284 ? -9.989 -10.168 -2.384 1.00 80.25 284 ILE A CA 1
ATOM 2172 C C . ILE A 1 284 ? -10.096 -8.933 -3.275 1.00 80.25 284 ILE A C 1
ATOM 2174 O O . ILE A 1 284 ? -9.391 -8.797 -4.274 1.00 80.25 284 ILE A O 1
ATOM 2178 N N . GLU A 1 285 ? -10.956 -8.006 -2.881 1.00 78.88 285 GLU A N 1
ATOM 2179 C CA . GLU A 1 285 ? -11.133 -6.709 -3.518 1.00 78.88 285 GLU A CA 1
ATOM 2180 C C . GLU A 1 285 ? -10.791 -5.576 -2.548 1.00 78.88 285 GLU A C 1
ATOM 2182 O O . GLU A 1 285 ? -11.206 -5.606 -1.388 1.00 78.88 285 GLU A O 1
ATOM 2187 N N . LEU A 1 286 ? -10.060 -4.565 -3.029 1.00 79.75 286 LEU A N 1
ATOM 2188 C CA . LEU A 1 286 ? -9.838 -3.322 -2.294 1.00 79.75 286 LEU A CA 1
ATOM 2189 C C . LEU A 1 286 ? -11.066 -2.420 -2.433 1.00 79.75 286 LEU A C 1
ATOM 2191 O O . LEU A 1 286 ? -11.346 -1.915 -3.517 1.00 79.75 286 LEU A O 1
ATOM 2195 N N . LEU A 1 287 ? -11.756 -2.183 -1.322 1.00 74.38 287 LEU A N 1
ATOM 2196 C CA . LEU A 1 287 ? -12.936 -1.324 -1.285 1.00 74.38 287 LEU A CA 1
ATOM 2197 C C . LEU A 1 287 ? -12.568 0.125 -0.967 1.00 74.38 287 LEU A C 1
ATOM 2199 O O . LEU A 1 287 ? -13.002 1.056 -1.647 1.00 74.38 287 LEU A O 1
ATOM 2203 N N . SER A 1 288 ? -11.747 0.321 0.069 1.00 74.88 288 SER A N 1
ATOM 2204 C CA . SER A 1 288 ? -11.291 1.650 0.471 1.00 74.88 288 SER A CA 1
ATOM 2205 C C . SER A 1 288 ? -9.909 1.660 1.089 1.00 74.88 288 SER A C 1
ATOM 2207 O O . SER A 1 288 ? -9.595 0.805 1.918 1.00 74.88 288 SER A O 1
ATOM 2209 N N . LEU A 1 289 ? -9.143 2.694 0.751 1.00 79.62 289 LEU A N 1
ATOM 2210 C CA . LEU A 1 289 ? -7.934 3.097 1.454 1.00 79.62 289 LEU A CA 1
ATOM 2211 C C . LEU A 1 289 ? -8.192 4.460 2.101 1.00 79.62 289 LEU A C 1
ATOM 2213 O O . LEU A 1 289 ? -8.589 5.408 1.425 1.00 79.62 289 LEU A O 1
ATOM 2217 N N . ARG A 1 290 ? -7.993 4.550 3.415 1.00 77.81 290 ARG A N 1
ATOM 2218 C CA . ARG A 1 290 ? -8.072 5.809 4.161 1.00 77.81 290 ARG A CA 1
ATOM 2219 C C . ARG A 1 290 ? -6.880 5.946 5.078 1.00 77.81 290 ARG A C 1
ATOM 2221 O O . ARG A 1 290 ? -6.388 4.940 5.577 1.00 77.81 290 ARG A O 1
ATOM 2228 N N . ALA A 1 291 ? -6.461 7.168 5.357 1.00 77.75 291 ALA A N 1
ATOM 2229 C CA . ALA A 1 291 ? -5.380 7.399 6.291 1.00 77.75 291 ALA A CA 1
ATOM 2230 C C . ALA A 1 291 ? -5.600 8.624 7.167 1.00 77.75 291 ALA A C 1
ATOM 2232 O O . ALA A 1 291 ? -6.337 9.535 6.814 1.00 77.75 291 ALA A O 1
ATOM 2233 N N . GLU A 1 292 ? -4.937 8.641 8.311 1.00 76.56 292 GLU A N 1
ATOM 2234 C CA . GLU A 1 292 ? -4.962 9.746 9.252 1.00 76.56 292 GLU A CA 1
ATOM 2235 C C . GLU A 1 292 ? -3.543 10.298 9.391 1.00 76.56 292 GLU A C 1
ATOM 2237 O O . GLU A 1 292 ? -2.594 9.557 9.655 1.00 76.56 292 GLU A O 1
ATOM 2242 N N . ALA A 1 293 ? -3.400 11.608 9.198 1.00 75.25 293 ALA A N 1
ATOM 2243 C CA . ALA A 1 293 ? -2.117 12.295 9.239 1.00 75.25 293 ALA A CA 1
ATOM 2244 C C . ALA A 1 293 ? -1.958 13.082 10.542 1.00 75.25 293 ALA A C 1
ATOM 2246 O O . ALA A 1 293 ? -2.852 13.835 10.926 1.00 75.25 293 ALA A O 1
ATOM 2247 N N . ALA A 1 294 ? -0.790 12.971 11.180 1.00 79.75 294 ALA A N 1
ATOM 2248 C CA . ALA A 1 294 ? -0.435 13.822 12.319 1.00 79.75 294 ALA A CA 1
ATOM 2249 C C . ALA A 1 294 ? -0.348 15.307 11.917 1.00 79.75 294 ALA A C 1
ATOM 2251 O O . ALA A 1 294 ? -0.742 16.181 12.687 1.00 79.75 294 ALA A O 1
ATOM 2252 N N . ASP A 1 295 ? 0.115 15.576 10.692 1.00 80.38 295 ASP A N 1
ATOM 2253 C CA . ASP A 1 295 ? 0.068 16.888 10.045 1.00 80.38 295 ASP A CA 1
ATOM 2254 C C . ASP A 1 295 ? -0.712 16.784 8.720 1.00 80.38 295 ASP A C 1
ATOM 2256 O O . ASP A 1 295 ? -0.129 16.492 7.669 1.00 80.38 295 ASP A O 1
ATOM 2260 N N . PRO A 1 296 ? -2.044 16.994 8.745 1.00 82.62 296 PRO A N 1
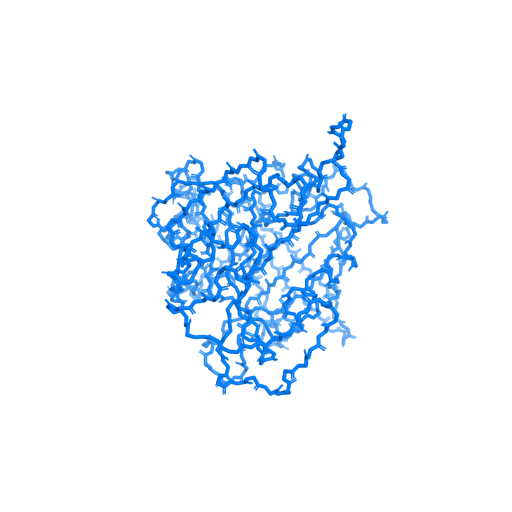ATOM 2261 C CA . PRO A 1 296 ? -2.879 16.914 7.548 1.00 82.62 296 PRO A CA 1
ATOM 2262 C C . PRO A 1 296 ? -2.505 17.925 6.467 1.00 82.62 296 PRO A C 1
ATOM 2264 O O . PRO A 1 296 ? -2.744 17.667 5.290 1.00 82.62 296 PRO A O 1
ATOM 2267 N N . LYS A 1 297 ? -1.917 19.069 6.841 1.00 85.56 297 LYS A N 1
ATOM 2268 C CA . LYS A 1 297 ? -1.527 20.097 5.877 1.00 85.56 297 LYS A CA 1
ATOM 2269 C C . LYS A 1 297 ? -0.303 19.641 5.090 1.00 85.56 297 LYS A C 1
ATOM 2271 O O . LYS A 1 297 ? -0.352 19.643 3.864 1.00 85.56 297 LYS A O 1
ATOM 2276 N N . ALA A 1 298 ? 0.747 19.195 5.782 1.00 85.88 298 ALA A N 1
ATOM 2277 C CA . ALA A 1 298 ? 1.936 18.649 5.129 1.00 85.88 298 ALA A CA 1
ATOM 2278 C C . ALA A 1 298 ? 1.595 17.412 4.278 1.00 85.88 298 ALA A C 1
ATOM 2280 O O . ALA A 1 298 ? 2.090 17.269 3.160 1.00 85.88 298 ALA A O 1
ATOM 2281 N N . ALA A 1 299 ? 0.696 16.552 4.774 1.00 87.38 299 ALA A N 1
ATOM 2282 C CA . ALA A 1 299 ? 0.169 15.420 4.016 1.00 87.38 299 ALA A CA 1
ATOM 2283 C C . ALA A 1 299 ? -0.520 15.868 2.722 1.00 87.38 299 ALA A C 1
ATOM 2285 O O . ALA A 1 299 ? -0.237 15.325 1.658 1.00 87.38 299 ALA A O 1
ATOM 2286 N N . ALA A 1 300 ? -1.404 16.866 2.801 1.00 89.12 300 ALA A N 1
ATOM 2287 C CA . ALA A 1 300 ? -2.149 17.348 1.647 1.00 89.12 300 ALA A CA 1
ATOM 2288 C C . ALA A 1 300 ? -1.256 18.019 0.597 1.00 89.12 300 ALA A C 1
ATOM 2290 O O . ALA A 1 300 ? -1.446 17.785 -0.594 1.00 89.12 300 ALA A O 1
ATOM 2291 N N . GLU A 1 301 ? -0.267 18.806 1.025 1.00 90.62 301 GLU A N 1
ATOM 2292 C CA . GLU A 1 301 ? 0.710 19.431 0.126 1.00 90.62 301 GLU A CA 1
ATOM 2293 C C . GLU A 1 301 ? 1.523 18.367 -0.631 1.00 90.62 301 GLU A C 1
ATOM 2295 O O . GLU A 1 301 ? 1.619 18.420 -1.858 1.00 90.62 301 GLU A O 1
ATOM 2300 N N . ALA A 1 302 ? 2.036 17.352 0.072 1.00 91.94 302 ALA A N 1
ATOM 2301 C CA . ALA A 1 302 ? 2.835 16.295 -0.545 1.00 91.94 302 ALA A CA 1
ATOM 2302 C C . ALA A 1 302 ? 2.005 15.344 -1.433 1.00 91.94 302 ALA A C 1
ATOM 2304 O O . ALA A 1 302 ? 2.452 14.979 -2.520 1.00 91.94 302 ALA A O 1
ATOM 2305 N N . LEU A 1 303 ? 0.783 14.980 -1.020 1.00 92.69 303 LEU A N 1
ATOM 2306 C CA . LEU A 1 303 ? -0.152 14.203 -1.848 1.00 92.69 303 LEU A CA 1
ATOM 2307 C C . LEU A 1 303 ? -0.541 14.972 -3.116 1.00 92.69 303 LEU A C 1
ATOM 2309 O O . LEU A 1 303 ? -0.496 14.417 -4.215 1.00 92.69 303 LEU A O 1
ATOM 2313 N N . GLY A 1 304 ? -0.853 16.263 -2.977 1.00 92.44 304 GLY A N 1
ATOM 2314 C CA . GLY A 1 304 ? -1.178 17.134 -4.102 1.00 92.44 304 GLY A CA 1
ATOM 2315 C C . GLY A 1 304 ? -0.026 17.240 -5.099 1.00 92.44 304 GLY A C 1
ATOM 2316 O O . GLY A 1 304 ? -0.260 17.200 -6.307 1.00 92.44 304 GLY A O 1
ATOM 2317 N N . ALA A 1 305 ? 1.218 17.281 -4.613 1.00 94.31 305 ALA A N 1
ATOM 2318 C CA . ALA A 1 305 ? 2.399 17.322 -5.468 1.00 94.31 305 ALA A CA 1
ATOM 2319 C C . ALA A 1 305 ? 2.558 16.069 -6.349 1.00 94.31 305 ALA A C 1
ATOM 2321 O O . ALA A 1 305 ? 2.980 16.181 -7.495 1.00 94.31 305 ALA A O 1
ATOM 2322 N N . VAL A 1 306 ? 2.153 14.889 -5.868 1.00 93.12 306 VAL A N 1
ATOM 2323 C CA . VAL A 1 306 ? 2.127 13.647 -6.671 1.00 93.12 306 VAL A CA 1
ATOM 2324 C C . VAL A 1 306 ? 0.799 13.430 -7.416 1.00 93.12 306 VAL A C 1
ATOM 2326 O O . VAL A 1 306 ? 0.532 12.349 -7.950 1.00 93.12 306 VAL A O 1
ATOM 2329 N N . GLY A 1 307 ? -0.044 14.464 -7.475 1.00 90.56 307 GLY A N 1
ATOM 2330 C CA . GLY A 1 307 ? -1.302 14.466 -8.215 1.00 90.56 307 GLY A CA 1
ATOM 2331 C C . GLY A 1 307 ? -2.416 13.658 -7.554 1.00 90.56 307 GLY A C 1
ATOM 2332 O O . GLY A 1 307 ? -3.264 13.125 -8.270 1.00 90.56 307 GLY A O 1
ATOM 2333 N N . ILE A 1 308 ? -2.407 13.523 -6.226 1.00 90.88 308 ILE A N 1
ATOM 2334 C CA . ILE A 1 308 ? -3.453 12.855 -5.441 1.00 90.88 308 ILE A CA 1
ATOM 2335 C C . ILE A 1 308 ? -4.201 13.897 -4.610 1.00 90.88 308 ILE A C 1
ATOM 2337 O O . ILE A 1 308 ? -3.595 14.658 -3.859 1.00 90.88 308 ILE A O 1
ATOM 2341 N N . ASP A 1 309 ? -5.529 13.908 -4.714 1.00 89.69 309 ASP A N 1
ATOM 2342 C CA . ASP A 1 309 ? -6.357 14.732 -3.841 1.00 89.69 309 ASP A CA 1
ATOM 2343 C C . ASP A 1 309 ? -6.300 14.178 -2.410 1.00 89.69 309 ASP A C 1
ATOM 2345 O O . ASP A 1 309 ? -6.612 13.013 -2.153 1.00 89.69 309 ASP A O 1
ATOM 2349 N N . ALA A 1 310 ? -5.901 15.012 -1.454 1.00 86.19 310 ALA A N 1
ATOM 2350 C CA . ALA A 1 310 ? -5.834 14.631 -0.051 1.00 86.19 310 ALA A CA 1
ATOM 2351 C C . ALA A 1 310 ? -7.201 14.205 0.501 1.00 86.19 310 ALA A C 1
ATOM 2353 O O . ALA A 1 310 ? -7.260 13.335 1.372 1.00 86.19 310 ALA A O 1
ATOM 2354 N N . ALA A 1 311 ? -8.300 14.756 -0.026 1.00 83.44 311 ALA A N 1
ATOM 2355 C CA . ALA A 1 311 ? -9.649 14.337 0.332 1.00 83.44 311 ALA A CA 1
ATOM 2356 C C . ALA A 1 311 ? -9.907 12.870 -0.038 1.00 83.44 311 ALA A C 1
ATOM 2358 O O . ALA A 1 311 ? -10.659 12.197 0.669 1.00 83.44 311 ALA A O 1
ATOM 2359 N N . ASP A 1 312 ? -9.229 12.344 -1.068 1.00 83.75 312 ASP A N 1
ATOM 2360 C CA . ASP A 1 312 ? -9.343 10.949 -1.487 1.00 83.75 312 ASP A CA 1
ATOM 2361 C C . ASP A 1 312 ? -8.593 9.973 -0.564 1.00 83.75 312 ASP A C 1
ATOM 2363 O O . ASP A 1 312 ? -8.936 8.792 -0.523 1.00 83.75 312 ASP A O 1
ATOM 2367 N N . LEU A 1 313 ? -7.644 10.427 0.263 1.00 81.94 313 LEU A N 1
ATOM 2368 C CA . LEU A 1 313 ? -6.941 9.566 1.230 1.00 81.94 313 LEU A CA 1
ATOM 2369 C C . LEU A 1 313 ? -7.323 9.868 2.685 1.00 81.94 313 LEU A C 1
ATOM 2371 O O . LEU A 1 313 ? -7.625 8.946 3.436 1.00 81.94 313 LEU A O 1
ATOM 2375 N N . LEU A 1 314 ? -7.404 11.138 3.076 1.00 75.56 314 LEU A N 1
ATOM 2376 C CA . LEU A 1 314 ? -7.598 11.553 4.470 1.00 75.56 314 LEU A CA 1
ATOM 2377 C C . LEU A 1 314 ? -9.074 11.600 4.895 1.00 75.56 314 LEU A C 1
ATOM 2379 O O . LEU A 1 314 ? -9.419 11.245 6.017 1.00 75.56 314 LEU A O 1
ATOM 2383 N N . GLY A 1 315 ? -9.974 11.943 3.967 1.00 68.81 315 GLY A N 1
ATOM 2384 C CA . GLY A 1 315 ? -11.405 12.113 4.247 1.00 68.81 315 GLY A CA 1
ATOM 2385 C C . GLY A 1 315 ? -11.701 13.287 5.182 1.00 68.81 315 GLY A C 1
ATOM 2386 O O . GLY A 1 315 ? -10.827 14.111 5.440 1.00 68.81 315 GLY A O 1
ATOM 2387 N N . ASP A 1 316 ? -12.936 13.365 5.684 1.00 56.75 316 ASP A N 1
ATOM 2388 C CA . ASP A 1 316 ? -13.308 14.363 6.688 1.00 56.75 316 ASP A CA 1
ATOM 2389 C C . ASP A 1 316 ? -12.674 13.973 8.028 1.00 56.75 316 ASP A C 1
ATOM 2391 O O . ASP A 1 316 ? -12.972 12.918 8.589 1.00 56.75 316 ASP A O 1
ATOM 2395 N N . ALA A 1 317 ? -11.740 14.796 8.503 1.00 40.75 317 ALA A N 1
ATOM 2396 C CA . ALA A 1 317 ? -10.878 14.510 9.643 1.00 40.75 317 ALA A CA 1
ATOM 2397 C C . ALA A 1 317 ? -11.658 14.023 10.882 1.00 40.75 317 ALA A C 1
ATOM 2399 O O . ALA A 1 317 ? -12.346 14.799 11.545 1.00 40.75 317 ALA A O 1
ATOM 2400 N N . SER A 1 318 ? -11.484 12.753 11.254 1.00 36.19 318 SER A N 1
ATOM 2401 C CA . SER A 1 318 ? -11.815 12.256 12.591 1.00 36.19 318 SER A CA 1
ATOM 2402 C C . SER A 1 318 ? -10.526 11.881 13.309 1.00 36.19 318 SER A C 1
ATOM 2404 O O . SER A 1 318 ? -9.709 11.142 12.767 1.00 36.19 318 SER A O 1
ATOM 2406 N N . ALA A 1 319 ? -10.343 12.414 14.515 1.00 31.28 319 ALA A N 1
ATOM 2407 C CA . ALA A 1 319 ? -9.130 12.270 15.306 1.00 31.28 319 ALA A CA 1
ATOM 2408 C C . ALA A 1 319 ? -8.774 10.796 15.583 1.00 31.28 319 ALA A C 1
ATOM 2410 O O . ALA A 1 319 ? -9.520 10.056 16.224 1.00 31.28 319 ALA A O 1
ATOM 2411 N N . GLY A 1 320 ? -7.593 10.418 15.119 1.00 39.44 320 GLY A N 1
ATOM 2412 C CA . GLY A 1 320 ? -6.910 9.140 15.280 1.00 39.44 320 GLY A CA 1
ATOM 2413 C C . GLY A 1 320 ? -5.625 9.210 14.449 1.00 39.44 320 GLY A C 1
ATOM 2414 O O . GLY A 1 320 ? -5.482 10.133 13.653 1.00 39.44 320 GLY A O 1
ATOM 2415 N N . GLY A 1 321 ? -4.665 8.313 14.655 1.00 41.22 321 GLY A N 1
ATOM 2416 C CA . GLY A 1 321 ? -3.540 8.135 13.732 1.00 41.22 321 GLY A CA 1
ATOM 2417 C C . GLY A 1 321 ? -3.589 6.733 13.125 1.00 41.22 321 GLY A C 1
ATOM 2418 O O . GLY A 1 321 ? -3.936 5.785 13.837 1.00 41.22 321 GLY A O 1
ATOM 2419 N N . GLY A 1 322 ? -3.217 6.595 11.848 1.00 52.78 322 GLY A N 1
ATOM 2420 C CA . GLY A 1 322 ? -3.057 5.301 11.176 1.00 52.78 322 GLY A CA 1
ATOM 2421 C C . GLY A 1 322 ? -3.662 5.224 9.771 1.00 52.78 322 GLY A C 1
ATOM 2422 O O . GLY A 1 322 ? -4.484 6.050 9.374 1.00 52.78 322 GLY A O 1
ATOM 2423 N N . THR A 1 323 ? -3.277 4.189 9.024 1.00 49.56 323 THR A N 1
ATOM 2424 C CA . THR A 1 323 ? -3.820 3.880 7.691 1.00 49.56 323 THR A CA 1
ATOM 2425 C C . THR A 1 323 ? -4.736 2.663 7.778 1.00 49.56 323 THR A C 1
ATOM 2427 O O . THR A 1 323 ? -4.401 1.649 8.389 1.00 49.56 323 THR A O 1
ATOM 2430 N N . LYS A 1 324 ? -5.923 2.765 7.181 1.00 55.34 324 LYS A N 1
ATOM 2431 C CA . LYS A 1 324 ? -6.996 1.769 7.218 1.00 55.34 324 LYS A CA 1
ATOM 2432 C C . LYS A 1 324 ? -7.277 1.264 5.811 1.00 55.34 324 LYS A C 1
ATOM 2434 O O . LYS A 1 324 ? -7.478 2.051 4.884 1.00 55.34 324 LYS A O 1
ATOM 2439 N N . VAL A 1 325 ? -7.350 -0.054 5.679 1.00 53.03 325 VAL A N 1
ATOM 2440 C CA . VAL A 1 325 ? -7.666 -0.738 4.425 1.00 53.03 325 VAL A CA 1
ATOM 2441 C C . VAL A 1 325 ? -8.925 -1.570 4.640 1.00 53.03 325 VAL A C 1
ATOM 2443 O O . VAL A 1 325 ? -8.931 -2.445 5.504 1.00 53.03 325 VAL A O 1
ATOM 2446 N N . ALA A 1 326 ? -9.978 -1.320 3.860 1.00 55.84 326 ALA A N 1
ATOM 2447 C CA . ALA A 1 326 ? -11.131 -2.217 3.785 1.00 55.84 326 ALA A CA 1
ATOM 2448 C C . ALA A 1 326 ? -11.019 -3.113 2.563 1.00 55.84 326 ALA A C 1
ATOM 2450 O O . ALA A 1 326 ? -10.818 -2.635 1.441 1.00 55.84 326 ALA A O 1
ATOM 2451 N N . THR A 1 327 ? -11.232 -4.403 2.791 1.00 51.56 327 THR A N 1
ATOM 2452 C CA . THR A 1 327 ? -11.271 -5.408 1.736 1.00 51.56 327 THR A CA 1
ATOM 2453 C C . THR A 1 327 ? -12.511 -6.288 1.836 1.00 51.56 327 THR A C 1
ATOM 2455 O O . THR A 1 327 ? -13.079 -6.460 2.917 1.00 51.56 327 THR A O 1
ATOM 2458 N N . ARG A 1 328 ? -12.931 -6.854 0.702 1.00 60.25 328 ARG A N 1
ATOM 2459 C CA . ARG A 1 328 ? -14.003 -7.856 0.612 1.00 60.25 328 ARG A CA 1
ATOM 2460 C C . ARG A 1 328 ? -13.445 -9.159 0.060 1.00 60.25 328 ARG A C 1
ATOM 2462 O O . ARG A 1 328 ? -12.802 -9.128 -0.985 1.00 60.25 328 ARG A O 1
ATOM 2469 N N . SER A 1 329 ? -13.706 -10.282 0.729 1.00 52.81 329 SER A N 1
ATOM 2470 C CA . SER A 1 329 ? -13.377 -11.613 0.213 1.00 52.81 329 SER A CA 1
ATOM 2471 C C . SER A 1 329 ? -14.523 -12.182 -0.637 1.00 52.81 329 SER A C 1
ATOM 2473 O O . SER A 1 329 ? -15.701 -12.011 -0.329 1.00 52.81 329 SER A O 1
ATOM 2475 N N . GLY A 1 330 ? -14.177 -12.844 -1.743 1.00 39.78 330 GLY A N 1
ATOM 2476 C CA . GLY A 1 330 ? -15.117 -13.419 -2.713 1.00 39.78 330 GLY A CA 1
ATOM 2477 C C . GLY A 1 330 ? -15.517 -14.872 -2.435 1.00 39.78 330 GLY A C 1
ATOM 2478 O O . GLY A 1 330 ? -16.222 -15.474 -3.238 1.00 39.78 330 GLY A O 1
ATOM 2479 N N . THR A 1 331 ? -15.075 -15.474 -1.328 1.00 42.75 331 THR A N 1
ATOM 2480 C CA . THR A 1 331 ? -15.248 -16.913 -1.038 1.00 42.75 331 THR A CA 1
ATOM 2481 C C . THR A 1 331 ? -16.645 -17.294 -0.520 1.00 42.75 331 THR A C 1
ATOM 2483 O O . THR A 1 331 ? -16.799 -18.320 0.138 1.00 42.75 331 THR A O 1
ATOM 2486 N N . GLY A 1 332 ? -17.683 -16.484 -0.766 1.00 32.59 332 GLY A N 1
ATOM 2487 C CA . GLY A 1 332 ? -19.045 -16.707 -0.244 1.00 32.59 332 GLY A CA 1
ATOM 2488 C C . GLY A 1 332 ? -19.163 -16.594 1.286 1.00 32.59 332 GLY A C 1
ATOM 2489 O O . GLY A 1 332 ? -20.255 -16.645 1.845 1.00 32.59 332 GLY A O 1
ATOM 2490 N N . ARG A 1 333 ? -18.041 -16.395 1.987 1.00 34.38 333 ARG A N 1
ATOM 2491 C CA . ARG A 1 333 ? -17.990 -15.935 3.371 1.00 34.38 333 ARG A CA 1
ATOM 2492 C C . ARG A 1 333 ? -17.961 -14.414 3.317 1.00 34.38 333 ARG A C 1
ATOM 2494 O O . ARG A 1 333 ? -16.921 -13.842 3.027 1.00 34.38 333 ARG A O 1
ATOM 2501 N N . GLY A 1 334 ? -19.099 -13.763 3.542 1.00 31.08 334 GLY A N 1
ATOM 2502 C CA . GLY A 1 334 ? -19.247 -12.301 3.522 1.00 31.08 334 GLY A CA 1
ATOM 2503 C C . GLY A 1 334 ? -18.511 -11.568 4.653 1.00 31.08 334 GLY A C 1
ATOM 2504 O O . GLY A 1 334 ? -19.107 -10.744 5.339 1.00 31.08 334 GLY A O 1
ATOM 2505 N N . THR A 1 335 ? -17.235 -11.867 4.882 1.00 36.38 335 THR A N 1
ATOM 2506 C CA . THR A 1 335 ? -16.385 -11.197 5.864 1.00 36.38 335 THR A CA 1
ATOM 2507 C C . THR A 1 335 ? -15.669 -10.038 5.181 1.00 36.38 335 THR A C 1
ATOM 2509 O O . THR A 1 335 ? -14.630 -10.214 4.546 1.00 36.38 335 THR A O 1
ATOM 2512 N N . GLY A 1 336 ? -16.228 -8.832 5.295 1.00 36.84 336 GLY A N 1
ATOM 2513 C CA . GLY A 1 336 ? -15.447 -7.615 5.084 1.00 36.84 336 GLY A CA 1
ATOM 2514 C C . GLY A 1 336 ? -14.342 -7.553 6.140 1.00 36.84 336 GLY A C 1
ATOM 2515 O O . GLY A 1 336 ? -14.632 -7.573 7.334 1.00 36.84 336 GLY A O 1
ATOM 2516 N N . GLY A 1 337 ? -13.082 -7.527 5.713 1.00 39.53 337 GLY A N 1
ATOM 2517 C CA . GLY A 1 337 ? -11.926 -7.421 6.600 1.00 39.53 337 GLY A CA 1
ATOM 2518 C C . GLY A 1 337 ? -11.403 -5.990 6.610 1.00 39.53 337 GLY A C 1
ATOM 2519 O O . GLY A 1 337 ? -11.156 -5.422 5.543 1.00 39.53 337 GLY A O 1
ATOM 2520 N N . THR A 1 338 ? -11.220 -5.407 7.798 1.00 38.91 338 THR A N 1
ATOM 2521 C CA . THR A 1 338 ? -10.487 -4.141 7.948 1.00 38.91 338 THR A CA 1
ATOM 2522 C C . THR A 1 338 ? -9.100 -4.434 8.502 1.00 38.91 338 THR A C 1
ATOM 2524 O O . THR A 1 338 ? -8.965 -4.902 9.631 1.00 38.91 338 THR A O 1
ATOM 2527 N N . LEU A 1 339 ? -8.069 -4.157 7.708 1.00 42.34 339 LEU A N 1
ATOM 2528 C CA . LEU A 1 339 ? -6.681 -4.154 8.162 1.00 42.34 339 LEU A CA 1
ATOM 2529 C C . LEU A 1 339 ? -6.364 -2.759 8.706 1.00 42.34 339 LEU A C 1
ATOM 2531 O O . LEU A 1 339 ? -6.490 -1.754 7.999 1.00 42.34 339 LEU A O 1
ATOM 2535 N N . TYR A 1 340 ? -5.972 -2.706 9.977 1.00 35.47 340 TYR A N 1
ATOM 2536 C CA . TYR A 1 340 ? -5.528 -1.487 10.644 1.00 35.47 340 TYR A CA 1
ATOM 2537 C C . TYR A 1 340 ? -3.997 -1.456 10.665 1.00 35.47 340 TYR A C 1
ATOM 2539 O O . TYR A 1 340 ? -3.372 -2.388 11.166 1.00 35.47 340 TYR A O 1
ATOM 2547 N N . GLY A 1 341 ? -3.396 -0.389 10.139 1.00 34.19 341 GLY A N 1
ATOM 2548 C CA . GLY A 1 341 ? -1.997 -0.037 10.380 1.00 34.19 341 GLY A CA 1
ATOM 2549 C C . GLY A 1 341 ? -1.917 1.147 11.343 1.00 34.19 341 GLY A C 1
ATOM 2550 O O . GLY A 1 341 ? -2.617 2.140 11.138 1.00 34.19 341 GLY A O 1
ATOM 2551 N N . ARG A 1 342 ? -1.091 1.037 12.388 1.00 31.02 342 ARG A N 1
ATOM 2552 C CA . ARG A 1 342 ? -0.669 2.163 13.238 1.00 31.02 342 ARG A CA 1
ATOM 2553 C C . ARG A 1 342 ? 0.730 2.664 12.860 1.00 31.02 342 ARG A C 1
ATOM 2555 O O . ARG A 1 342 ? 1.485 1.948 12.158 1.00 31.02 342 ARG A O 1
#

Secondary structure (DSSP, 8-state):
-B-TTS-B------------GGG--S-----SS-------TTS--GGGS-TTHHHHHHHHHTT-EEEEEEEEEETTEEEEEEEEEEPP------HHHHHHTTEEEEEEE-SS-HHHHHHHHHHHHS-PPEEEEEETTTTEEEEEEEE---SSSTTTT--EEEEEEEE-TT---SS-GGGHHHHHHHTS-EEEEEEE-GGGSTT-TT--HHHHHHHHHHTT-----EEEEEEE-TTS-EEEEEEE-THHHHSS-GGGGTSPEEEEE-HHHHHTT-SHHHHS---EEEEEEEEE-SSHHHHHHHHHHTT--HHHHH-S--S--EEEEEEEE-SS---EEEEEE-

Radius of gyration: 22.72 Å; chains: 1; bounding box: 58×50×68 Å